Protein AF-A0A8H8JJ74-F1 (afdb_monomer)

Mean predicted aligned error: 11.08 Å

pLDDT: mean 81.89, std 16.43, range [33.03, 98.5]

Secondary structure (DSSP, 8-state):
------PPP-THHHHHHHHHHHHHHHHHHHHHHHHHHHHHHHHT-GGGS-S-HHHHHHHHHHHHHHHHHHHHHHHHHHHH-GGGHHHHHHHHHHHHHHHT-SS--HHHHHHHHHHHHHHGGGGG--GGGGT-HHHHHHHHHHHHHHHHHHHHHHHHHHHHHHS-HHHHHHTHHHHHHHHH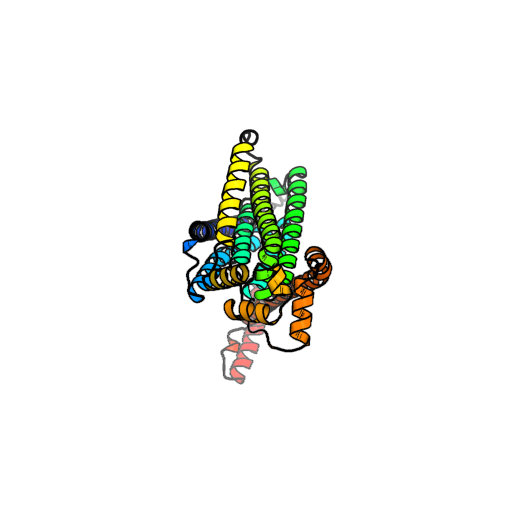HHHHHHHHHHHHHHHHHGGGSTTTTS-HHHHHHHHHHHHHHHHHHHT---HHHHHHHHHHHHTTSHHHHHT-HHHHHHHHHHHT------HHHHHHHHHHHHS-HHHHHHHHHHHHHHHHHHHHHHHHHHHHHHHHHHHHHHH--GGGG---HHHHHHHHHHHTTHHHHHHHSS--

Nearest PDB structures (foldseek):
  7sqc-assembly1_1J  TM=1.492E-01  e=1.079E+00  Chlamydomonas reinhardtii

Foldseek 3Di:
DDDDDDPDDDCPVVVVVVVVLLVVLVVLLVVLVVLLVVLLVLLLDLPQQAQDPVSVVVNLVSLLVSLVSLLVSLVSLCVVPVLSVLVSLLSVLLSVVQVPDPDHAPLLSLLSSLLSLLSSLSSLADCVCVVDPVSVVVVSVLSVVSSVLSLLSSLLVVLLVVAFPLLCLLCVVVVLVVSLVSLLVSLVSSVVSVLSSPVPDPPSPPDPPVSVVVSVVSSVSSSVNSPSDHPLSVVLVVLQVVQPHSVSCLVDVVSSCVSCVSSVNPQDPDPVSVVVNNCSNPDDPVVSSVVSSVVSVVSSVVSSVVVVVVVVVVVVVVVVVVVDPPLVVDPDPVVSVVVCVVVVVVVVVVVVVVPD

Sequence (356 aa):
MAHIGIKSKDYSSFSNGHNALRQSIESNLTATESQLRAAEATIRNPAAISKSSKVTKQVINSLLGPAKSASELLSSVAEAVPQAEPVAEVFKALLKLELDRQDNDKQIATLYHSMTSMLVVLAKLDDIFLSECELTELLDEKLDEIVKLLNEFGNFCDVYYKHRPVVRFLRISKYSELLDDFAQRFTSMKHELEVLISHRTTLAVLQTSDVVNSIASDVSELTRFMNAQTTREREAQSYIKSKGGVENILKNDKFLDEVAAKLGDNVTKSIQTSRSLQYSLHADLELQLKENQAIFVMKLQCVKDQIEESVNRSTTTILMKLDSGPHEIINDPDIKAIWKGTYGGAIGAFLILLTN

Structure (mmCIF, N/CA/C/O backbone):
data_AF-A0A8H8JJ74-F1
#
_entry.id   AF-A0A8H8JJ74-F1
#
loop_
_atom_site.group_PDB
_atom_site.id
_atom_site.type_symbol
_atom_site.label_atom_id
_atom_site.label_alt_id
_atom_site.label_comp_id
_atom_site.label_asym_id
_atom_site.label_entity_id
_atom_site.label_seq_id
_atom_site.pdbx_PDB_ins_code
_atom_site.Cartn_x
_atom_site.Cartn_y
_atom_site.Cartn_z
_atom_site.occupancy
_atom_site.B_iso_or_equiv
_atom_site.auth_seq_id
_atom_site.auth_comp_id
_atom_site.auth_asym_id
_atom_site.auth_atom_id
_atom_site.pdbx_PDB_model_num
ATOM 1 N N . MET A 1 1 ? 31.432 -14.275 -63.029 1.00 35.94 1 MET A N 1
ATOM 2 C CA . MET A 1 1 ? 31.631 -13.837 -61.632 1.00 35.94 1 MET A CA 1
ATOM 3 C C . MET A 1 1 ? 30.506 -12.878 -61.285 1.00 35.94 1 MET A C 1
ATOM 5 O O . MET A 1 1 ? 30.553 -11.731 -61.704 1.00 35.94 1 MET A O 1
ATOM 9 N N . ALA A 1 2 ? 29.449 -13.375 -60.642 1.00 33.44 2 ALA A N 1
ATOM 10 C CA . ALA A 1 2 ? 28.309 -12.567 -60.218 1.00 33.44 2 ALA A CA 1
ATOM 11 C C . ALA A 1 2 ? 28.484 -12.228 -58.732 1.00 33.44 2 ALA A C 1
ATOM 13 O O . ALA A 1 2 ? 28.510 -13.127 -57.895 1.00 33.44 2 ALA A O 1
ATOM 14 N N . HIS A 1 3 ? 28.657 -10.943 -58.422 1.00 33.16 3 HIS A N 1
ATOM 15 C CA . HIS A 1 3 ? 28.655 -10.439 -57.053 1.00 33.16 3 HIS A CA 1
ATOM 16 C C . HIS A 1 3 ? 27.212 -10.398 -56.542 1.00 33.16 3 HIS A C 1
ATOM 18 O O . HIS A 1 3 ? 26.406 -9.592 -57.001 1.00 33.16 3 HIS A O 1
ATOM 24 N N . ILE A 1 4 ? 26.892 -11.271 -55.589 1.00 34.56 4 ILE A N 1
ATOM 25 C CA . ILE A 1 4 ? 25.659 -11.198 -54.804 1.00 34.56 4 ILE A CA 1
ATOM 26 C C . ILE A 1 4 ? 25.893 -10.140 -53.722 1.00 34.56 4 ILE A C 1
ATOM 28 O O . ILE A 1 4 ? 26.596 -10.380 -52.742 1.00 34.56 4 ILE A O 1
ATOM 32 N N . GLY A 1 5 ? 25.354 -8.941 -53.940 1.00 33.03 5 GLY A N 1
ATOM 33 C CA . GLY A 1 5 ? 25.301 -7.886 -52.933 1.00 33.03 5 GLY A CA 1
ATOM 34 C C . GLY A 1 5 ? 24.251 -8.227 -51.881 1.00 33.03 5 GLY A C 1
ATOM 35 O O . GLY A 1 5 ? 23.055 -8.233 -52.168 1.00 33.03 5 GLY A O 1
ATOM 36 N N . ILE A 1 6 ? 24.698 -8.519 -50.663 1.00 35.41 6 ILE A N 1
ATOM 37 C CA . ILE A 1 6 ? 23.834 -8.658 -49.491 1.00 35.41 6 ILE A CA 1
ATOM 38 C C . ILE A 1 6 ? 23.316 -7.253 -49.152 1.00 35.41 6 ILE A C 1
ATOM 40 O O . ILE A 1 6 ? 24.083 -6.404 -48.702 1.00 35.41 6 ILE A O 1
ATOM 44 N N . LYS A 1 7 ? 22.026 -6.985 -49.399 1.00 40.34 7 LYS A N 1
ATOM 45 C CA . LYS A 1 7 ? 21.353 -5.776 -48.899 1.00 40.34 7 LYS A CA 1
ATOM 46 C C . LYS A 1 7 ? 21.410 -5.796 -47.369 1.00 40.34 7 LYS A C 1
ATOM 48 O O . LYS A 1 7 ? 20.889 -6.720 -46.746 1.00 40.34 7 LYS A O 1
ATOM 53 N N . SER A 1 8 ? 22.042 -4.786 -46.778 1.00 39.19 8 SER A N 1
ATOM 54 C CA . SER A 1 8 ? 21.997 -4.527 -45.340 1.00 39.19 8 SER A CA 1
ATOM 55 C C . SER A 1 8 ? 20.540 -4.368 -44.906 1.00 39.19 8 SER A C 1
ATOM 57 O O . SER A 1 8 ? 19.833 -3.513 -45.440 1.00 39.19 8 SER A O 1
ATOM 59 N N . LYS A 1 9 ? 20.081 -5.196 -43.962 1.00 41.31 9 LYS A N 1
ATOM 60 C CA . LYS A 1 9 ? 18.796 -4.985 -43.288 1.00 41.31 9 LYS A CA 1
ATOM 61 C C . LYS A 1 9 ? 18.819 -3.610 -42.616 1.00 41.31 9 LYS A C 1
ATOM 63 O O . LYS A 1 9 ? 19.799 -3.258 -41.968 1.00 41.31 9 LYS A O 1
ATOM 68 N N . ASP A 1 10 ? 17.753 -2.844 -42.802 1.00 40.25 10 ASP A N 1
ATOM 69 C CA . ASP A 1 10 ? 17.557 -1.528 -42.199 1.00 40.25 10 ASP A CA 1
ATOM 70 C C . ASP A 1 10 ? 17.364 -1.680 -40.677 1.00 40.25 10 ASP A C 1
ATOM 72 O O . ASP A 1 10 ? 16.271 -1.973 -40.192 1.00 40.25 10 ASP A O 1
ATOM 76 N N . TYR A 1 11 ? 18.444 -1.518 -39.909 1.00 38.41 11 TYR A N 1
ATOM 77 C CA . TYR A 1 11 ? 18.435 -1.547 -38.435 1.00 38.41 11 TYR A CA 1
ATOM 78 C C . TYR A 1 11 ? 17.834 -0.267 -37.806 1.00 38.41 11 TYR A C 1
ATOM 80 O O . TYR A 1 11 ? 17.725 -0.154 -36.586 1.00 38.41 11 TYR A O 1
ATOM 88 N N . SER A 1 12 ? 17.417 0.698 -38.630 1.00 39.88 12 SER A N 1
ATOM 89 C CA . SER A 1 12 ? 16.878 2.003 -38.225 1.00 39.88 12 SER A CA 1
ATOM 90 C C . SER A 1 12 ? 15.516 1.914 -37.518 1.00 39.88 12 SER A C 1
ATOM 92 O O . SER A 1 12 ? 15.258 2.656 -36.572 1.00 39.88 12 SER A O 1
ATOM 94 N N . SER A 1 13 ? 14.659 0.967 -37.912 1.00 39.94 13 SER A N 1
ATOM 95 C CA . SER A 1 13 ? 13.328 0.775 -37.310 1.00 39.94 13 SER A CA 1
A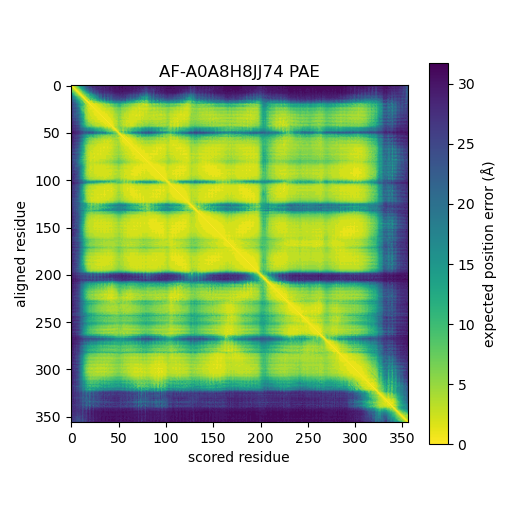TOM 96 C C . SER A 1 13 ? 13.386 0.260 -35.865 1.00 39.94 13 SER A C 1
ATOM 98 O O . SER A 1 13 ? 12.622 0.720 -35.018 1.00 39.94 13 SER A O 1
ATOM 100 N N . PHE A 1 14 ? 14.334 -0.632 -35.564 1.00 43.88 14 PHE A N 1
ATOM 101 C CA . PHE A 1 14 ? 14.511 -1.219 -34.231 1.00 43.88 14 PHE A CA 1
ATOM 102 C C . PHE A 1 14 ? 15.113 -0.209 -33.239 1.00 43.88 14 PHE A C 1
ATOM 104 O O . PHE A 1 14 ? 14.675 -0.110 -32.095 1.00 43.88 14 PHE A O 1
ATOM 111 N N . SER A 1 15 ? 16.060 0.617 -33.705 1.00 51.06 15 SER A N 1
ATOM 112 C CA . SER A 1 15 ? 16.649 1.698 -32.904 1.00 51.06 15 SER A CA 1
ATOM 113 C C . SER A 1 15 ? 15.644 2.808 -32.572 1.00 51.06 15 SER A C 1
ATOM 115 O O . SER A 1 15 ? 15.706 3.377 -31.483 1.00 51.06 15 SER A O 1
ATOM 117 N N . ASN A 1 16 ? 14.700 3.106 -33.471 1.00 56.50 16 ASN A N 1
ATOM 118 C CA . ASN A 1 16 ? 13.672 4.122 -33.231 1.00 56.50 16 ASN A CA 1
ATOM 119 C C . ASN A 1 16 ? 12.658 3.698 -32.155 1.00 56.50 16 ASN A C 1
ATOM 121 O O . ASN A 1 16 ? 12.235 4.540 -31.365 1.00 56.50 16 ASN A O 1
ATOM 125 N N . GLY A 1 17 ? 12.308 2.407 -32.085 1.00 62.06 17 GLY A N 1
ATOM 126 C CA . GLY A 1 17 ? 11.406 1.872 -31.056 1.00 62.06 17 GLY A CA 1
ATOM 127 C C . GLY A 1 17 ? 11.993 1.958 -29.644 1.00 62.06 17 GLY A C 1
ATOM 128 O O . GLY A 1 17 ? 11.336 2.458 -28.734 1.00 62.06 17 GLY A O 1
ATOM 129 N N . HIS A 1 18 ? 13.261 1.567 -29.478 1.00 65.50 18 HIS A N 1
ATOM 130 C CA . HIS A 1 18 ? 13.960 1.647 -28.187 1.00 65.50 18 HIS A CA 1
ATOM 131 C C . HIS A 1 18 ? 14.107 3.089 -27.678 1.00 65.50 18 HIS A C 1
ATOM 133 O O . HIS A 1 18 ? 13.925 3.356 -26.490 1.00 65.50 18 HIS A O 1
ATOM 139 N N . ASN A 1 19 ? 14.394 4.033 -28.579 1.00 73.69 19 ASN A N 1
ATOM 140 C CA . ASN A 1 19 ? 14.506 5.450 -28.230 1.00 73.69 19 ASN A CA 1
ATOM 141 C C . ASN A 1 19 ? 13.153 6.052 -27.815 1.00 73.69 19 ASN A C 1
ATOM 143 O O . ASN A 1 19 ? 13.098 6.819 -26.855 1.00 73.69 19 ASN A O 1
ATOM 147 N N . ALA A 1 20 ? 12.062 5.673 -28.489 1.00 81.62 20 ALA A N 1
ATOM 148 C CA . ALA A 1 20 ? 10.716 6.117 -28.131 1.00 81.62 20 ALA A CA 1
ATOM 149 C C . ALA A 1 20 ? 10.270 5.574 -26.761 1.00 81.62 20 ALA A C 1
ATOM 151 O O . ALA A 1 20 ? 9.729 6.329 -25.951 1.00 81.62 20 ALA A O 1
ATOM 152 N N . LEU A 1 21 ? 10.547 4.296 -26.472 1.00 83.12 21 LEU A N 1
ATOM 153 C CA . LEU A 1 21 ? 10.234 3.681 -25.178 1.00 83.12 21 LEU A CA 1
ATOM 154 C C . LEU A 1 21 ? 11.009 4.354 -24.036 1.00 83.12 21 LEU A C 1
ATOM 156 O O . LEU A 1 21 ? 10.411 4.742 -23.034 1.00 83.12 21 LEU A O 1
ATOM 160 N N . ARG A 1 22 ? 12.317 4.587 -24.213 1.00 81.50 22 ARG A N 1
ATOM 161 C CA . ARG A 1 22 ? 13.135 5.311 -23.225 1.00 81.50 22 ARG A CA 1
ATOM 162 C C . ARG A 1 22 ? 12.637 6.730 -22.969 1.00 81.50 22 ARG A C 1
ATOM 164 O O . ARG A 1 22 ? 12.515 7.129 -21.815 1.00 81.50 22 ARG A O 1
ATOM 171 N N . GLN A 1 23 ? 12.289 7.470 -24.022 1.00 84.94 23 GLN A N 1
ATOM 172 C CA . GLN A 1 23 ? 11.741 8.820 -23.882 1.00 84.94 23 GLN A CA 1
ATOM 173 C C . GLN A 1 23 ? 10.396 8.818 -23.132 1.00 84.94 23 GLN A C 1
ATOM 175 O O . GLN A 1 23 ? 10.135 9.704 -22.316 1.00 84.94 23 GLN A O 1
ATOM 180 N N . SER A 1 24 ? 9.554 7.808 -23.373 1.00 87.31 24 SER A N 1
ATOM 181 C CA . SER A 1 24 ? 8.296 7.621 -22.645 1.00 87.31 24 SER A CA 1
ATOM 182 C C . SER A 1 24 ? 8.538 7.348 -21.159 1.00 87.31 24 SER A C 1
ATOM 184 O O . SER A 1 24 ? 7.918 8.004 -20.318 1.00 87.31 24 SER A O 1
ATOM 186 N N . ILE A 1 25 ? 9.469 6.440 -20.831 1.00 87.44 25 ILE A N 1
ATOM 187 C CA . ILE A 1 25 ? 9.869 6.133 -19.447 1.00 87.44 25 ILE A CA 1
ATOM 188 C C . ILE A 1 25 ? 10.356 7.406 -18.749 1.00 87.44 25 ILE A C 1
ATOM 190 O O . ILE A 1 25 ? 9.869 7.723 -17.668 1.00 87.44 25 ILE A O 1
ATOM 194 N N . GLU A 1 26 ? 11.238 8.186 -19.377 1.00 86.81 26 GLU A N 1
ATOM 195 C CA . GLU A 1 26 ? 11.781 9.419 -18.793 1.00 86.81 26 GLU A CA 1
ATOM 196 C C . GLU A 1 26 ? 10.699 10.487 -18.546 1.00 86.81 26 GLU A C 1
ATOM 198 O O . GLU A 1 26 ? 10.668 11.125 -17.484 1.00 86.81 26 GLU A O 1
ATOM 203 N N . SER A 1 27 ? 9.754 10.657 -19.481 1.00 88.56 27 SER A N 1
ATOM 204 C CA . SER A 1 27 ? 8.651 11.608 -19.287 1.00 88.56 27 SER A CA 1
ATOM 205 C C . SER A 1 27 ? 7.703 11.170 -18.163 1.00 88.56 27 SER A C 1
ATOM 207 O O . SER A 1 27 ? 7.317 11.990 -17.323 1.00 88.56 27 SER A O 1
ATOM 209 N N . ASN A 1 28 ? 7.385 9.870 -18.096 1.00 89.00 28 ASN A N 1
ATOM 210 C CA . ASN A 1 28 ? 6.496 9.301 -17.084 1.00 89.00 28 ASN A CA 1
ATOM 211 C C . ASN A 1 28 ? 7.164 9.318 -15.704 1.00 89.00 28 ASN A C 1
ATOM 213 O O . ASN A 1 28 ? 6.506 9.603 -14.700 1.00 89.00 28 ASN A O 1
ATOM 217 N N . LEU A 1 29 ? 8.479 9.091 -15.654 1.00 90.81 29 LEU A N 1
ATOM 218 C CA . LEU A 1 29 ? 9.303 9.212 -14.458 1.00 90.81 29 LEU A CA 1
ATOM 219 C C . LEU A 1 29 ? 9.253 10.640 -13.912 1.00 90.81 29 LEU A C 1
ATOM 221 O O . LEU A 1 29 ? 8.884 10.841 -12.757 1.00 90.81 29 LEU A O 1
ATOM 225 N N . THR A 1 30 ? 9.524 11.639 -14.754 1.00 88.75 30 THR A N 1
ATOM 226 C CA . THR A 1 30 ? 9.504 13.055 -14.352 1.00 88.75 30 THR A CA 1
ATOM 227 C C . THR A 1 30 ? 8.133 13.476 -13.814 1.00 88.75 30 THR A C 1
ATOM 229 O O . THR A 1 30 ? 8.033 14.156 -12.786 1.00 88.75 30 THR A O 1
ATOM 232 N N . ALA A 1 31 ? 7.055 13.050 -14.480 1.00 90.56 31 ALA A N 1
ATOM 233 C CA . ALA A 1 31 ? 5.692 13.321 -14.036 1.00 90.56 31 ALA A CA 1
ATOM 234 C C . ALA A 1 31 ? 5.392 12.665 -12.676 1.00 90.56 31 ALA A C 1
ATOM 236 O O . ALA A 1 31 ? 4.854 13.319 -11.777 1.00 90.56 31 ALA A O 1
ATOM 237 N N . THR A 1 32 ? 5.785 11.402 -12.501 1.00 91.69 32 THR A N 1
ATOM 238 C CA . THR A 1 32 ? 5.565 10.641 -11.264 1.00 91.69 32 THR A CA 1
ATOM 239 C C . THR A 1 32 ? 6.372 11.218 -10.096 1.00 91.69 32 THR A C 1
ATOM 241 O O . THR A 1 32 ? 5.818 11.421 -9.016 1.00 91.69 32 THR A O 1
ATOM 244 N N . GLU A 1 33 ? 7.643 11.578 -10.303 1.00 89.62 33 GLU A N 1
ATOM 245 C CA . GLU A 1 33 ? 8.485 12.225 -9.285 1.00 89.62 33 GLU A CA 1
ATOM 246 C C . GLU A 1 33 ? 7.919 13.586 -8.845 1.00 89.62 33 GLU A C 1
ATOM 248 O O . GLU A 1 33 ? 7.953 13.929 -7.662 1.00 89.62 33 GLU A O 1
ATOM 253 N N . SER A 1 34 ? 7.351 14.362 -9.774 1.00 90.88 34 SER A N 1
ATOM 254 C CA . SER A 1 34 ? 6.679 15.626 -9.450 1.00 90.88 34 SER A CA 1
ATOM 255 C C . SER A 1 34 ? 5.469 15.410 -8.530 1.00 90.88 34 SER A C 1
ATOM 257 O O . SER A 1 34 ? 5.316 16.101 -7.518 1.00 90.88 34 SER A O 1
ATOM 259 N N . GLN A 1 35 ? 4.640 14.401 -8.823 1.00 91.88 35 GLN A N 1
ATOM 260 C CA . GLN A 1 35 ? 3.510 14.039 -7.964 1.00 91.88 35 GLN A CA 1
ATOM 261 C C . GLN A 1 35 ? 3.970 13.510 -6.599 1.00 91.88 35 GLN A C 1
ATOM 263 O O . GLN A 1 35 ? 3.370 13.866 -5.582 1.00 91.88 35 GLN A O 1
ATOM 268 N N . LEU A 1 36 ? 5.038 12.702 -6.556 1.00 91.62 36 LEU A N 1
ATOM 269 C CA . LEU A 1 36 ? 5.636 12.226 -5.306 1.00 91.62 36 LEU A CA 1
ATOM 270 C C . LEU A 1 36 ? 6.046 13.403 -4.419 1.00 91.62 36 LEU A C 1
ATOM 272 O O . LEU A 1 36 ? 5.614 13.457 -3.272 1.00 91.62 36 LEU A O 1
ATOM 276 N N . ARG A 1 37 ? 6.773 14.394 -4.952 1.00 90.81 37 ARG A N 1
ATOM 277 C CA . ARG A 1 37 ? 7.178 15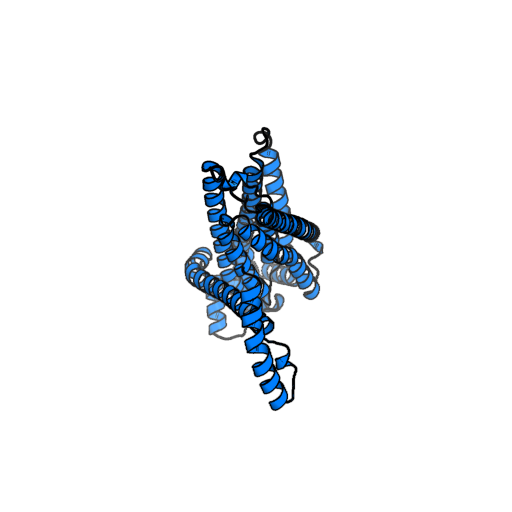.596 -4.193 1.00 90.81 37 ARG A CA 1
ATOM 278 C C . ARG A 1 37 ? 5.980 16.376 -3.641 1.00 90.81 37 ARG A C 1
ATOM 280 O O . ARG A 1 37 ? 6.025 16.872 -2.514 1.00 90.81 37 ARG A O 1
ATOM 287 N N . ALA A 1 38 ? 4.892 16.475 -4.407 1.00 89.75 38 ALA A N 1
ATOM 288 C CA . ALA A 1 38 ? 3.662 17.123 -3.951 1.00 89.75 38 ALA A CA 1
ATOM 289 C C . ALA A 1 38 ? 2.971 16.342 -2.812 1.00 89.75 38 ALA A C 1
ATOM 291 O O . ALA A 1 38 ? 2.522 16.937 -1.827 1.00 89.75 38 ALA A O 1
ATOM 292 N N . ALA A 1 39 ? 2.919 15.011 -2.911 1.00 90.31 39 ALA A N 1
ATOM 293 C CA . ALA A 1 39 ? 2.413 14.141 -1.850 1.00 90.31 39 ALA A CA 1
ATOM 294 C C . ALA A 1 39 ? 3.286 14.227 -0.583 1.00 90.31 39 ALA A C 1
ATOM 296 O O . ALA A 1 39 ? 2.770 14.350 0.526 1.00 90.31 39 ALA A O 1
ATOM 297 N N . GLU A 1 40 ? 4.604 14.280 -0.745 1.00 89.06 40 GLU A N 1
ATOM 298 C CA . GLU A 1 40 ? 5.585 14.403 0.336 1.00 89.06 40 GLU A CA 1
ATOM 299 C C . GLU A 1 40 ? 5.435 15.731 1.104 1.00 89.06 40 GLU A C 1
ATOM 301 O O . GLU A 1 40 ? 5.476 15.774 2.334 1.00 89.06 40 GLU A O 1
ATOM 306 N N . ALA A 1 41 ? 5.152 16.836 0.401 1.00 87.75 41 ALA A N 1
ATOM 307 C CA . ALA A 1 41 ? 4.798 18.108 1.037 1.00 87.75 41 ALA A CA 1
ATOM 308 C C . ALA A 1 41 ? 3.528 18.005 1.906 1.00 87.75 41 ALA A C 1
ATOM 310 O O . ALA A 1 41 ? 3.424 18.676 2.936 1.00 87.75 41 ALA A O 1
ATOM 311 N N . THR A 1 42 ? 2.583 17.141 1.527 1.00 87.88 42 THR A N 1
ATOM 312 C CA . THR A 1 42 ? 1.376 16.864 2.319 1.00 87.88 42 THR A CA 1
ATOM 313 C C . THR A 1 42 ? 1.710 16.048 3.570 1.00 87.88 42 THR A C 1
ATOM 315 O O . THR A 1 42 ? 1.244 16.390 4.657 1.00 87.88 42 THR A O 1
ATOM 318 N N . ILE A 1 43 ? 2.572 15.033 3.449 1.00 87.19 43 ILE A N 1
ATOM 319 C CA . ILE A 1 43 ? 3.054 14.202 4.570 1.00 87.19 43 ILE A CA 1
ATOM 320 C C . ILE A 1 43 ? 3.802 15.056 5.604 1.00 87.19 43 ILE A C 1
ATOM 322 O O . ILE A 1 43 ? 3.563 14.954 6.812 1.00 87.19 43 ILE A O 1
ATOM 326 N N . ARG A 1 44 ? 4.635 15.995 5.142 1.00 87.12 44 ARG A N 1
ATOM 327 C CA . ARG A 1 44 ? 5.352 16.942 6.010 1.00 87.12 44 ARG A CA 1
ATOM 328 C C . ARG A 1 44 ? 4.445 17.901 6.781 1.00 87.12 44 ARG A C 1
ATOM 330 O O . ARG A 1 44 ? 4.912 18.526 7.737 1.00 87.12 44 ARG A O 1
ATOM 337 N N . ASN A 1 45 ? 3.159 17.981 6.442 1.00 85.31 45 ASN A N 1
ATOM 338 C CA . ASN A 1 45 ? 2.173 18.793 7.142 1.00 85.31 45 ASN A CA 1
ATOM 339 C C . ASN A 1 45 ? 1.068 17.936 7.802 1.00 85.31 45 ASN A C 1
ATOM 341 O O . ASN A 1 45 ? -0.050 17.866 7.287 1.00 85.31 45 ASN A O 1
ATOM 345 N N . PRO A 1 46 ? 1.303 17.357 8.999 1.00 75.69 46 PRO A N 1
ATOM 346 C CA . PRO A 1 46 ? 0.286 16.599 9.737 1.00 75.69 46 PRO A CA 1
ATOM 347 C C . PRO A 1 46 ? -1.004 17.381 10.034 1.00 75.69 46 PRO A C 1
ATOM 349 O O . PRO A 1 46 ? -2.059 16.781 10.243 1.00 75.69 46 PRO A O 1
ATOM 352 N N . ALA A 1 47 ? -0.955 18.721 10.033 1.00 76.44 47 ALA A N 1
ATOM 353 C CA . ALA A 1 47 ? -2.137 19.564 10.214 1.00 76.44 47 ALA A CA 1
ATOM 354 C C . ALA A 1 47 ? -3.088 19.546 9.000 1.00 76.44 47 ALA A C 1
ATOM 356 O O . ALA A 1 47 ? -4.235 19.980 9.123 1.00 76.44 47 ALA A O 1
ATOM 357 N N . ALA A 1 48 ? -2.658 19.001 7.855 1.00 73.50 48 ALA A N 1
ATOM 358 C CA . ALA A 1 48 ? -3.518 18.744 6.700 1.00 73.50 48 ALA A CA 1
ATOM 359 C C . ALA A 1 48 ? -4.659 17.759 7.027 1.00 73.50 48 ALA A C 1
ATOM 361 O O . ALA A 1 48 ? -5.732 17.819 6.418 1.00 73.50 48 ALA A O 1
ATOM 362 N N . ILE A 1 49 ? -4.478 16.893 8.034 1.00 72.44 49 ILE A N 1
ATOM 363 C CA . ILE A 1 49 ? -5.537 16.028 8.561 1.00 72.44 49 ILE A CA 1
ATOM 364 C C . ILE A 1 49 ? -6.502 16.875 9.407 1.00 72.44 49 ILE A C 1
ATOM 366 O O . ILE A 1 49 ? -6.347 17.061 10.616 1.00 72.44 49 ILE A O 1
ATOM 370 N N . SER A 1 50 ? -7.509 17.435 8.732 1.00 67.38 50 SER A N 1
ATOM 371 C CA . SER A 1 50 ? -8.513 18.318 9.337 1.00 67.38 50 SER A CA 1
ATOM 372 C C . SER A 1 50 ? -9.704 17.564 9.954 1.00 67.38 50 SER A C 1
ATOM 374 O O . SER A 1 50 ? -9.837 16.346 9.848 1.00 67.38 50 SER A O 1
ATOM 376 N N . LYS A 1 51 ? -10.632 18.317 10.566 1.00 59.50 51 LYS A N 1
ATOM 377 C CA . LYS A 1 51 ? -11.895 17.793 11.120 1.00 59.50 51 LYS A CA 1
ATOM 378 C C . LYS A 1 51 ? -12.850 17.227 10.052 1.00 59.50 51 LYS A C 1
ATOM 380 O O . LYS A 1 51 ? -13.796 16.523 10.392 1.00 59.50 51 LYS A O 1
ATOM 385 N N . SER A 1 52 ? -12.656 17.571 8.775 1.00 68.81 52 SER A N 1
ATOM 386 C CA . SER A 1 52 ? -13.576 17.222 7.688 1.00 68.81 52 SER A CA 1
ATOM 387 C C . SER A 1 52 ? -13.181 15.915 7.004 1.00 68.81 52 SER A C 1
ATOM 389 O O . SER A 1 52 ? -12.131 15.834 6.371 1.00 68.81 52 SER A O 1
ATOM 391 N N . SER A 1 53 ? -14.084 14.930 7.025 1.00 71.69 53 SER A N 1
ATOM 392 C CA . SER A 1 53 ? -13.916 13.660 6.299 1.00 71.69 53 SER A CA 1
ATOM 393 C C . SER A 1 53 ? -13.667 13.862 4.796 1.00 71.69 53 SER A C 1
ATOM 395 O O . SER A 1 53 ? -12.897 13.115 4.199 1.00 71.69 53 SER A O 1
ATOM 397 N N . LYS A 1 54 ? -14.244 14.908 4.181 1.00 78.81 54 LYS A N 1
ATOM 398 C CA . LYS A 1 54 ? -13.994 15.231 2.764 1.00 78.81 54 LYS A CA 1
ATOM 399 C C . LYS A 1 54 ? -12.537 15.627 2.515 1.00 78.81 54 LYS A C 1
ATOM 401 O O . LYS A 1 54 ? -11.955 15.197 1.527 1.00 78.81 54 LYS A O 1
ATOM 406 N N . VAL A 1 55 ? -11.953 16.408 3.425 1.00 78.31 55 VAL A N 1
ATOM 407 C CA . VAL A 1 55 ? -10.549 16.836 3.335 1.00 78.31 55 VAL A CA 1
ATOM 408 C C . VAL A 1 55 ? -9.623 15.637 3.526 1.00 78.31 55 VAL A C 1
ATOM 410 O O . VAL A 1 55 ? -8.696 15.466 2.746 1.00 78.31 55 VAL A O 1
ATOM 413 N N . THR A 1 56 ? -9.913 14.750 4.484 1.00 79.44 56 THR A N 1
ATOM 414 C CA . THR A 1 56 ? -9.147 13.505 4.662 1.00 79.44 56 THR A CA 1
ATOM 415 C C . THR A 1 56 ? -9.178 12.633 3.405 1.00 79.44 56 THR A C 1
ATOM 417 O O . THR A 1 56 ? -8.133 12.151 2.980 1.00 79.44 56 THR A O 1
ATOM 420 N N . LYS A 1 57 ? -10.341 12.487 2.752 1.00 84.38 57 LYS A N 1
ATOM 421 C CA . LYS A 1 57 ? -10.448 11.763 1.473 1.00 84.38 57 LYS A CA 1
ATOM 422 C C . LYS A 1 57 ? -9.640 12.422 0.353 1.00 84.38 57 LYS A C 1
ATOM 424 O O . LYS A 1 57 ? -9.007 11.722 -0.429 1.00 84.38 57 LYS A O 1
ATOM 429 N N . GLN A 1 58 ? -9.633 13.752 0.278 1.00 85.56 58 GLN A N 1
ATOM 430 C CA . GLN A 1 58 ? -8.823 14.479 -0.701 1.00 85.56 58 GLN A CA 1
ATOM 431 C C . GLN A 1 58 ? -7.323 14.254 -0.472 1.00 85.56 58 GLN A C 1
ATOM 433 O O . GLN A 1 58 ? -6.597 14.004 -1.430 1.00 85.56 58 GLN A O 1
ATOM 438 N N . VAL A 1 59 ? -6.877 14.283 0.788 1.00 86.25 59 VAL A N 1
ATOM 439 C CA . VAL A 1 59 ? -5.493 13.971 1.165 1.00 86.25 59 VAL A CA 1
ATOM 440 C C . VAL A 1 59 ? -5.136 12.542 0.754 1.00 86.25 59 VAL A C 1
ATOM 442 O O . VAL A 1 59 ? -4.158 12.348 0.043 1.00 86.25 59 VAL A O 1
ATOM 445 N N . ILE A 1 60 ? -5.962 11.550 1.090 1.00 88.06 60 ILE A N 1
ATOM 446 C CA . ILE A 1 60 ? -5.742 10.153 0.681 1.00 88.06 60 ILE A CA 1
ATOM 447 C C . ILE A 1 60 ? -5.630 10.022 -0.843 1.00 88.06 60 ILE A C 1
ATOM 449 O O . ILE A 1 60 ? -4.691 9.412 -1.345 1.00 88.06 60 ILE A O 1
ATOM 453 N N . ASN A 1 61 ? -6.536 10.648 -1.594 1.00 88.25 61 ASN A N 1
ATOM 454 C CA . ASN A 1 61 ? -6.487 10.615 -3.055 1.00 88.25 61 ASN A CA 1
ATOM 455 C C . ASN A 1 61 ? -5.215 11.266 -3.615 1.00 88.25 61 ASN A C 1
ATOM 457 O O . ASN A 1 61 ? -4.702 10.802 -4.629 1.00 88.25 61 ASN A O 1
ATOM 461 N N . SER A 1 62 ? -4.701 12.315 -2.966 1.00 88.75 62 SER A N 1
ATOM 462 C CA . SER A 1 62 ? -3.427 12.933 -3.350 1.00 88.75 62 SER A CA 1
ATOM 463 C C . SER A 1 62 ? -2.223 12.029 -3.069 1.00 88.75 62 SER A C 1
ATOM 465 O O . SER A 1 62 ? -1.297 12.005 -3.872 1.00 88.75 62 SER A O 1
ATOM 467 N N . LEU A 1 63 ? -2.266 11.228 -1.997 1.00 90.75 63 LEU A N 1
ATOM 468 C CA . LEU A 1 63 ? -1.220 10.254 -1.658 1.00 90.75 63 LEU A CA 1
ATOM 469 C C . LEU A 1 63 ? -1.213 9.050 -2.611 1.00 90.75 63 LEU A C 1
ATOM 471 O O . LEU A 1 63 ? -0.151 8.530 -2.933 1.00 90.75 63 LEU A O 1
ATOM 475 N N . LEU A 1 64 ? -2.388 8.638 -3.100 1.00 93.19 64 LEU A N 1
ATOM 476 C CA . LEU A 1 64 ? -2.533 7.556 -4.082 1.00 93.19 64 LEU A CA 1
ATOM 477 C C . LEU A 1 64 ? -2.335 8.015 -5.536 1.00 93.19 64 LEU A C 1
ATOM 479 O O . LEU A 1 64 ? -2.219 7.177 -6.427 1.00 93.19 64 LEU A O 1
ATOM 483 N N . GLY A 1 65 ? -2.312 9.326 -5.797 1.00 92.50 65 GLY A N 1
ATOM 484 C CA . GLY A 1 65 ? -2.068 9.897 -7.126 1.00 92.50 65 GLY A CA 1
ATOM 485 C C . GLY A 1 65 ? -0.773 9.383 -7.767 1.00 92.50 65 GLY A C 1
ATOM 486 O O . GLY A 1 65 ? -0.860 8.761 -8.827 1.00 92.50 65 GLY A O 1
ATOM 487 N N . PRO A 1 66 ? 0.388 9.530 -7.096 1.00 94.50 66 PRO A N 1
ATOM 488 C CA . PRO A 1 66 ? 1.664 9.022 -7.589 1.00 94.50 66 PRO A CA 1
ATOM 489 C C . PRO A 1 66 ? 1.646 7.530 -7.915 1.00 94.50 66 PRO A C 1
ATOM 491 O O . PRO A 1 66 ? 2.211 7.122 -8.923 1.00 94.50 66 PRO A O 1
ATOM 494 N N . ALA A 1 67 ? 0.968 6.715 -7.101 1.00 95.69 67 ALA A N 1
ATOM 495 C CA . ALA A 1 67 ? 0.898 5.271 -7.310 1.00 95.69 67 ALA A CA 1
ATOM 496 C C . ALA A 1 67 ? 0.217 4.913 -8.644 1.00 95.69 67 ALA A C 1
ATOM 498 O O . ALA A 1 67 ? 0.631 3.973 -9.319 1.00 95.69 67 ALA A O 1
ATOM 499 N N . LYS A 1 68 ? -0.790 5.694 -9.067 1.00 94.69 68 LYS A N 1
ATOM 500 C CA . LYS A 1 68 ? -1.450 5.518 -10.372 1.00 94.69 68 LYS A CA 1
ATOM 501 C C . LYS A 1 68 ? -0.490 5.772 -11.525 1.00 94.69 68 LYS A C 1
ATOM 503 O O . LYS A 1 68 ? -0.367 4.917 -12.394 1.00 94.69 68 LYS A O 1
ATOM 508 N N . SER A 1 69 ? 0.215 6.901 -11.501 1.00 94.00 69 SER A N 1
ATOM 509 C CA . SER A 1 69 ? 1.209 7.224 -12.530 1.00 94.00 69 SER A CA 1
ATOM 510 C C . SER A 1 69 ? 2.377 6.233 -12.527 1.00 94.00 69 SER A C 1
ATOM 512 O O . SER A 1 69 ? 2.818 5.797 -13.588 1.00 94.00 69 SER A O 1
ATOM 514 N N . ALA A 1 70 ? 2.810 5.778 -11.349 1.00 95.50 70 ALA A N 1
ATOM 515 C CA . ALA A 1 70 ? 3.837 4.751 -11.230 1.00 95.50 70 ALA A CA 1
ATOM 516 C C . ALA A 1 70 ? 3.406 3.403 -11.823 1.00 95.50 70 ALA A C 1
ATOM 518 O O . ALA A 1 70 ? 4.238 2.699 -12.379 1.00 95.50 70 ALA A O 1
ATOM 519 N N . SER A 1 71 ? 2.121 3.038 -11.762 1.00 94.56 71 SER A N 1
ATOM 520 C CA . SER A 1 71 ? 1.643 1.793 -12.377 1.00 94.56 71 SER A CA 1
ATOM 521 C C . SER A 1 71 ? 1.804 1.796 -13.900 1.00 94.56 71 SER A C 1
ATOM 523 O O . SER A 1 71 ? 2.074 0.745 -14.483 1.00 94.56 71 SER A O 1
ATOM 525 N N . GLU A 1 72 ? 1.623 2.950 -14.544 1.00 92.25 72 GLU A N 1
ATOM 526 C CA . GLU A 1 72 ? 1.843 3.117 -15.984 1.00 92.25 72 GLU A CA 1
ATOM 527 C C . GLU A 1 72 ? 3.341 3.108 -16.299 1.00 92.25 72 GLU A C 1
ATOM 529 O O . GLU A 1 72 ? 3.781 2.357 -17.167 1.00 92.25 72 GLU A O 1
ATOM 534 N N . LEU A 1 73 ? 4.135 3.858 -15.526 1.00 93.94 73 LEU A N 1
ATOM 535 C CA . LEU A 1 73 ? 5.595 3.877 -15.634 1.00 93.94 73 LEU A CA 1
ATOM 536 C C . LEU A 1 73 ? 6.195 2.470 -15.533 1.00 93.94 73 LEU A C 1
ATOM 538 O O . LEU A 1 73 ? 6.974 2.079 -16.394 1.00 93.94 73 LEU A O 1
ATOM 542 N N . LEU A 1 74 ? 5.814 1.698 -14.514 1.00 94.62 74 LEU A N 1
ATOM 543 C CA . LEU A 1 74 ? 6.333 0.348 -14.291 1.00 94.62 74 LEU A CA 1
ATOM 544 C C . LEU A 1 74 ? 5.938 -0.626 -15.402 1.00 94.62 74 LEU A C 1
ATOM 546 O O . LEU A 1 74 ? 6.688 -1.556 -15.666 1.00 94.62 74 LEU A O 1
ATOM 550 N N . SER A 1 75 ? 4.807 -0.401 -16.080 1.00 92.56 75 SER A N 1
ATOM 551 C CA . SER A 1 75 ? 4.446 -1.197 -17.261 1.00 92.56 75 SER A CA 1
ATOM 552 C C . SER A 1 75 ? 5.445 -0.943 -18.399 1.00 92.56 75 SER A C 1
ATOM 554 O O . SER A 1 75 ? 5.957 -1.889 -18.982 1.00 92.56 75 SER A O 1
ATOM 556 N N . SER A 1 76 ? 5.814 0.321 -18.647 1.00 91.38 76 SER A N 1
ATOM 557 C CA . SER A 1 76 ? 6.865 0.657 -19.622 1.00 91.38 76 SER A CA 1
ATOM 558 C C . SER A 1 76 ? 8.250 0.158 -19.199 1.00 91.38 76 SER A C 1
ATOM 560 O O . SER A 1 76 ? 9.041 -0.244 -20.047 1.00 91.38 76 SER A O 1
ATOM 562 N N . VAL A 1 77 ? 8.557 0.170 -17.897 1.00 91.25 77 VAL A N 1
ATOM 563 C CA . VAL A 1 77 ? 9.809 -0.403 -17.379 1.00 91.25 77 VAL A CA 1
ATOM 564 C C . VAL A 1 77 ? 9.845 -1.909 -17.607 1.00 91.25 77 VAL A C 1
ATOM 566 O O . VAL A 1 77 ? 10.864 -2.395 -18.070 1.00 91.25 77 VAL A O 1
ATOM 569 N N . ALA A 1 78 ? 8.751 -2.633 -17.360 1.00 92.31 78 ALA A N 1
ATOM 570 C CA . ALA A 1 78 ? 8.668 -4.072 -17.610 1.00 92.31 78 ALA A CA 1
ATOM 571 C C . ALA A 1 78 ? 8.848 -4.430 -19.098 1.00 92.31 78 ALA A C 1
ATOM 573 O O . ALA A 1 78 ? 9.468 -5.438 -19.415 1.00 92.31 78 ALA A O 1
ATOM 574 N N . GLU A 1 79 ? 8.379 -3.581 -20.021 1.00 89.94 79 GLU A N 1
ATOM 575 C CA . GLU A 1 79 ? 8.633 -3.759 -21.461 1.00 89.94 79 GLU A CA 1
ATOM 576 C C . GLU A 1 79 ? 10.122 -3.620 -21.821 1.00 89.94 79 GLU A C 1
ATOM 578 O O . GLU A 1 79 ? 10.613 -4.318 -22.708 1.00 89.94 79 GLU A O 1
ATOM 583 N N . ALA A 1 80 ? 10.845 -2.719 -21.149 1.00 86.56 80 ALA A N 1
ATOM 584 C CA . ALA A 1 80 ? 12.277 -2.510 -21.368 1.00 86.56 80 ALA A CA 1
ATOM 585 C C . ALA A 1 80 ? 13.156 -3.511 -20.594 1.00 86.56 80 ALA A C 1
ATOM 587 O O . ALA A 1 80 ? 14.228 -3.888 -21.064 1.00 86.56 80 ALA A O 1
ATOM 588 N N . VAL A 1 81 ? 12.701 -3.920 -19.410 1.00 86.69 81 VAL A N 1
ATOM 589 C CA . VAL A 1 81 ? 13.388 -4.776 -18.440 1.00 86.69 81 VAL A CA 1
ATOM 590 C C . VAL A 1 81 ? 12.404 -5.862 -17.987 1.00 86.69 81 VAL A C 1
ATOM 592 O O . VAL A 1 81 ? 11.722 -5.686 -16.972 1.00 86.69 81 VAL A O 1
ATOM 595 N N . PRO A 1 82 ? 12.307 -6.989 -18.720 1.00 88.75 82 PRO A N 1
ATOM 596 C CA . PRO A 1 82 ? 11.336 -8.049 -18.433 1.00 88.75 82 PRO A CA 1
ATOM 597 C C . PRO A 1 82 ? 11.416 -8.612 -17.010 1.00 88.75 82 PRO A C 1
ATOM 599 O O . PRO A 1 82 ? 10.402 -9.003 -16.443 1.00 88.75 82 PRO A O 1
ATOM 602 N N . GLN A 1 83 ? 12.593 -8.586 -16.379 1.00 88.88 83 GLN A N 1
ATOM 603 C CA . GLN A 1 83 ? 12.775 -8.999 -14.984 1.00 88.88 83 GLN A CA 1
ATOM 604 C C . GLN A 1 83 ? 11.874 -8.216 -14.012 1.00 88.88 83 GLN A C 1
ATOM 606 O O . GLN A 1 83 ? 11.460 -8.747 -12.986 1.00 88.88 83 GLN A O 1
ATOM 611 N N . ALA A 1 84 ? 11.529 -6.961 -14.327 1.00 92.31 84 ALA A N 1
ATOM 612 C CA . ALA A 1 84 ? 10.677 -6.119 -13.488 1.00 92.31 84 ALA A CA 1
ATOM 613 C C . ALA A 1 84 ? 9.169 -6.409 -13.645 1.00 92.31 84 ALA A C 1
ATOM 615 O O . ALA A 1 84 ? 8.359 -5.866 -12.885 1.00 92.31 84 ALA A O 1
ATOM 616 N N . GLU A 1 85 ? 8.769 -7.256 -14.599 1.00 94.38 85 GLU A N 1
ATOM 617 C CA . GLU A 1 85 ? 7.367 -7.589 -14.876 1.00 94.38 85 GLU A CA 1
ATOM 618 C C . GLU A 1 85 ? 6.610 -8.119 -13.641 1.00 94.38 85 GLU A C 1
ATOM 620 O O . GLU A 1 85 ? 5.552 -7.560 -13.323 1.00 94.38 85 GLU A O 1
ATOM 625 N N . PRO A 1 86 ? 7.136 -9.079 -12.849 1.00 96.62 86 PRO A N 1
ATOM 626 C CA . PRO A 1 86 ? 6.436 -9.576 -11.663 1.00 96.62 86 PRO A CA 1
ATOM 627 C C . PRO A 1 86 ? 6.138 -8.476 -10.635 1.00 96.62 86 PRO A C 1
ATOM 629 O O . PRO A 1 86 ? 5.061 -8.457 -10.027 1.00 96.62 86 PRO A O 1
ATOM 632 N N . VAL A 1 87 ? 7.064 -7.525 -10.463 1.00 97.75 87 VAL A N 1
ATOM 633 C CA . VAL A 1 87 ? 6.886 -6.364 -9.581 1.00 97.75 87 VAL A CA 1
ATOM 634 C C . VAL A 1 87 ? 5.771 -5.462 -10.109 1.00 97.75 87 VAL A C 1
ATOM 636 O O . VAL A 1 87 ? 4.874 -5.086 -9.346 1.00 97.75 87 VAL A O 1
ATOM 639 N N . ALA A 1 88 ? 5.794 -5.144 -11.407 1.00 96.94 88 ALA A N 1
ATOM 640 C CA . ALA A 1 88 ? 4.793 -4.297 -12.048 1.00 96.94 88 ALA A CA 1
ATOM 641 C C . ALA A 1 88 ? 3.381 -4.895 -11.930 1.00 96.94 88 ALA A C 1
ATOM 643 O O . ALA A 1 88 ? 2.436 -4.191 -11.560 1.00 96.94 88 ALA A O 1
ATOM 644 N N . GLU A 1 89 ? 3.231 -6.200 -12.164 1.00 96.94 89 GLU A N 1
ATOM 645 C CA . GLU A 1 89 ? 1.949 -6.891 -12.043 1.00 96.94 89 GLU A CA 1
ATOM 646 C C . GLU A 1 89 ? 1.397 -6.891 -10.616 1.00 96.94 89 GLU A C 1
ATOM 648 O O . GLU A 1 89 ? 0.218 -6.594 -10.397 1.00 96.94 89 GLU A O 1
ATOM 653 N N . VAL A 1 90 ? 2.230 -7.258 -9.634 1.00 98.12 90 VAL A N 1
ATOM 654 C CA . VAL A 1 90 ? 1.811 -7.316 -8.228 1.00 98.12 90 VAL A CA 1
ATOM 655 C C . VAL A 1 90 ? 1.417 -5.923 -7.758 1.00 98.12 90 VAL A C 1
ATOM 657 O O . VAL A 1 90 ? 0.337 -5.759 -7.190 1.00 98.12 90 VAL A O 1
ATOM 660 N N . PHE A 1 91 ? 2.229 -4.906 -8.051 1.00 98.25 91 PHE A N 1
ATOM 661 C CA . PHE A 1 91 ? 1.916 -3.527 -7.694 1.00 98.25 91 PHE A CA 1
ATOM 662 C C . PHE A 1 91 ? 0.602 -3.049 -8.323 1.00 98.25 91 PHE A C 1
ATOM 664 O O . PHE A 1 91 ? -0.246 -2.489 -7.625 1.00 98.25 91 PHE A O 1
ATOM 671 N N . LYS A 1 92 ? 0.382 -3.317 -9.615 1.00 97.19 92 LYS A N 1
ATOM 672 C CA . LYS A 1 92 ? -0.851 -2.941 -10.321 1.00 97.19 92 LYS A CA 1
ATOM 673 C C . LYS A 1 92 ? -2.087 -3.613 -9.717 1.00 97.19 92 LYS A C 1
ATOM 675 O O . LYS A 1 92 ? -3.114 -2.957 -9.528 1.00 97.19 92 LYS A O 1
ATOM 680 N N . ALA A 1 93 ? -1.990 -4.895 -9.366 1.00 97.50 93 ALA A N 1
ATOM 681 C CA . ALA A 1 93 ? -3.076 -5.632 -8.723 1.00 97.50 93 ALA A CA 1
ATOM 682 C C . ALA A 1 93 ? -3.370 -5.120 -7.300 1.00 97.50 93 ALA A C 1
ATOM 684 O O . ALA A 1 93 ? -4.535 -4.929 -6.941 1.00 97.50 93 ALA A O 1
ATOM 685 N N . LEU A 1 94 ? -2.334 -4.824 -6.506 1.00 97.62 94 LEU A N 1
ATOM 686 C CA . LEU A 1 94 ? -2.474 -4.204 -5.184 1.00 97.62 94 LEU A CA 1
ATOM 687 C C . LEU A 1 94 ? -3.125 -2.825 -5.267 1.00 97.62 94 LEU A C 1
ATOM 689 O O . LEU A 1 94 ? -4.095 -2.552 -4.559 1.00 97.62 94 LEU A O 1
ATOM 693 N N . LEU A 1 95 ? -2.642 -1.977 -6.176 1.00 96.69 95 LEU A N 1
ATOM 694 C CA . LEU A 1 95 ? -3.201 -0.653 -6.392 1.00 96.69 95 LEU A CA 1
ATOM 695 C C . LEU A 1 95 ? -4.674 -0.741 -6.786 1.00 96.69 95 LEU A C 1
ATOM 697 O O . LEU A 1 95 ? -5.488 0.002 -6.246 1.00 96.69 95 LEU A O 1
ATOM 701 N N . LYS A 1 96 ? -5.046 -1.668 -7.675 1.00 95.31 96 LYS A N 1
ATOM 702 C CA . LYS A 1 96 ? -6.452 -1.899 -8.020 1.00 95.31 96 LYS A CA 1
ATOM 703 C C . LYS A 1 96 ? -7.284 -2.255 -6.785 1.00 95.31 96 LYS A C 1
ATOM 705 O O . LYS A 1 96 ? -8.337 -1.656 -6.579 1.00 95.31 96 LYS A O 1
ATOM 710 N N . LEU A 1 97 ? -6.795 -3.160 -5.935 1.00 94.88 97 LEU A N 1
ATOM 711 C CA . LEU A 1 97 ? -7.462 -3.507 -4.678 1.00 94.88 97 LEU A CA 1
ATOM 712 C C . LEU A 1 97 ? -7.638 -2.302 -3.742 1.00 94.88 97 LEU A C 1
ATOM 714 O O . LEU A 1 97 ? -8.673 -2.208 -3.085 1.00 94.88 97 LEU A O 1
ATOM 718 N N . GLU A 1 98 ? -6.665 -1.391 -3.671 1.00 94.69 98 GLU A N 1
ATOM 719 C CA . GLU A 1 98 ? -6.773 -0.169 -2.859 1.00 94.69 98 GLU A CA 1
ATOM 720 C C . GLU A 1 98 ? -7.706 0.874 -3.485 1.00 94.69 98 GLU A C 1
ATOM 722 O O . GLU A 1 98 ? -8.479 1.523 -2.788 1.00 94.69 98 GLU A O 1
ATOM 727 N N . LEU A 1 99 ? -7.696 1.035 -4.806 1.00 91.75 99 LEU A N 1
ATOM 728 C CA . LEU A 1 99 ? -8.588 1.978 -5.483 1.00 91.75 99 LEU A CA 1
ATOM 729 C C . LEU A 1 99 ? -10.056 1.540 -5.433 1.00 91.75 99 LEU A C 1
ATOM 731 O O . LEU A 1 99 ? -10.938 2.397 -5.380 1.00 91.75 99 LEU A O 1
ATOM 735 N N . ASP A 1 100 ? -10.313 0.230 -5.403 1.00 89.31 100 ASP A N 1
ATOM 736 C CA . ASP A 1 100 ? -11.659 -0.342 -5.298 1.00 89.31 100 ASP A CA 1
ATOM 737 C C . ASP A 1 100 ? -12.231 -0.255 -3.859 1.00 89.31 100 ASP A C 1
ATOM 739 O O . ASP A 1 100 ? -13.418 -0.520 -3.633 1.00 89.31 100 ASP A O 1
ATOM 743 N N . ARG A 1 101 ? -11.427 0.144 -2.862 1.00 86.19 101 ARG A N 1
ATOM 744 C CA . ARG A 1 101 ? -11.869 0.314 -1.468 1.00 86.19 101 ARG A CA 1
ATOM 745 C C . ARG A 1 101 ? -12.585 1.652 -1.255 1.00 86.19 101 ARG A C 1
ATOM 747 O O . ARG A 1 101 ? -12.148 2.717 -1.680 1.00 86.19 101 ARG A O 1
ATOM 754 N N . GLN A 1 102 ? -13.704 1.603 -0.528 1.00 71.88 102 GLN A N 1
ATOM 755 C CA . GLN A 1 102 ? -14.523 2.787 -0.219 1.00 71.88 102 GLN A CA 1
ATOM 756 C C . GLN A 1 102 ? -14.056 3.556 1.028 1.00 71.88 102 GLN A C 1
ATOM 758 O O . GLN A 1 102 ? -14.308 4.761 1.143 1.00 71.88 102 GLN A O 1
ATOM 763 N N . ASP A 1 103 ? -13.363 2.864 1.935 1.00 75.75 103 ASP A N 1
ATOM 764 C CA . ASP A 1 103 ? -12.943 3.356 3.251 1.00 75.75 103 ASP A CA 1
ATOM 765 C C . ASP A 1 103 ? -11.417 3.445 3.367 1.00 75.75 103 ASP A C 1
ATOM 767 O O . ASP A 1 103 ? -10.857 3.059 4.390 1.00 75.75 103 ASP A O 1
ATOM 771 N N . ASN A 1 104 ? -10.748 3.933 2.316 1.00 78.69 104 ASN A N 1
ATOM 772 C CA . ASN A 1 104 ? -9.290 4.066 2.294 1.00 78.69 104 ASN A CA 1
ATOM 773 C C . ASN A 1 104 ? -8.763 4.795 3.532 1.00 78.69 104 ASN A C 1
ATOM 775 O O . ASN A 1 104 ? -9.325 5.802 3.975 1.00 78.69 104 ASN A O 1
ATOM 779 N N . ASP A 1 105 ? -7.675 4.268 4.077 1.00 89.19 105 ASP A N 1
ATOM 780 C CA . ASP A 1 105 ? -7.056 4.738 5.302 1.00 89.19 105 ASP A CA 1
ATOM 781 C C . ASP A 1 105 ? -5.805 5.569 4.996 1.00 89.19 105 ASP A C 1
ATOM 783 O O . ASP A 1 105 ? -5.020 5.262 4.097 1.00 89.19 105 ASP A O 1
ATOM 787 N N . LYS A 1 106 ? -5.604 6.642 5.767 1.00 90.00 106 LYS A N 1
ATOM 788 C CA . LYS A 1 106 ? -4.458 7.545 5.595 1.00 90.00 106 LYS A CA 1
ATOM 789 C C . LYS A 1 106 ? -3.122 6.828 5.806 1.00 90.00 106 LYS A C 1
ATOM 791 O O . LYS A 1 106 ? -2.157 7.166 5.129 1.00 90.00 106 LYS A O 1
ATOM 796 N N . GLN A 1 107 ? -3.055 5.867 6.728 1.00 92.50 107 GLN A N 1
ATOM 797 C CA . GLN A 1 107 ? -1.835 5.134 7.058 1.00 92.50 107 GLN A CA 1
ATOM 798 C C . GLN A 1 107 ? -1.441 4.243 5.882 1.00 92.50 107 GLN A C 1
ATOM 800 O O . GLN A 1 107 ? -0.317 4.314 5.397 1.00 92.50 107 GLN A O 1
ATOM 805 N N . ILE A 1 108 ? -2.414 3.507 5.340 1.00 95.31 108 ILE A N 1
ATOM 806 C CA . ILE A 1 108 ? -2.218 2.666 4.157 1.00 95.31 108 ILE A CA 1
ATOM 807 C C . ILE A 1 108 ? -1.835 3.517 2.943 1.00 95.31 108 ILE A C 1
ATOM 809 O O . ILE A 1 108 ? -0.849 3.215 2.279 1.00 95.31 108 ILE A O 1
ATOM 813 N N . ALA A 1 109 ? -2.529 4.630 2.692 1.00 94.19 109 ALA A N 1
ATOM 814 C CA . ALA A 1 109 ? -2.194 5.536 1.592 1.00 94.19 109 ALA A CA 1
ATOM 815 C C . ALA A 1 109 ? -0.782 6.145 1.720 1.00 94.19 109 ALA A C 1
ATOM 817 O O . ALA A 1 109 ? -0.099 6.348 0.718 1.00 94.19 109 ALA A O 1
ATOM 818 N N . THR A 1 110 ? -0.323 6.400 2.949 1.00 94.62 110 THR A N 1
ATOM 819 C CA . THR A 1 110 ? 1.048 6.863 3.229 1.00 94.62 110 THR A CA 1
ATOM 820 C C . THR A 1 110 ? 2.080 5.777 2.914 1.00 94.62 110 THR A C 1
ATOM 822 O O . THR A 1 110 ? 3.124 6.068 2.334 1.00 94.62 110 THR A O 1
ATOM 825 N N . LEU A 1 111 ? 1.776 4.512 3.212 1.00 97.06 111 LEU A N 1
ATOM 826 C CA . LEU A 1 111 ? 2.633 3.389 2.827 1.00 97.06 111 LEU A CA 1
ATOM 827 C C . LEU A 1 111 ? 2.639 3.148 1.314 1.00 97.06 111 LEU A C 1
ATOM 829 O O . LEU A 1 111 ? 3.701 2.882 0.764 1.00 97.06 111 LEU A O 1
ATOM 833 N N . TYR A 1 112 ? 1.514 3.343 0.615 1.00 96.88 112 TYR A N 1
ATOM 834 C CA . TYR A 1 112 ? 1.497 3.362 -0.855 1.00 96.88 112 TYR A CA 1
ATOM 835 C C . TYR A 1 112 ? 2.408 4.452 -1.426 1.00 96.88 112 TYR A C 1
ATOM 837 O O . TYR A 1 112 ? 3.074 4.212 -2.431 1.00 96.88 112 TYR A O 1
ATOM 845 N N . HIS A 1 113 ? 2.476 5.629 -0.795 1.00 94.56 113 HIS A N 1
ATOM 846 C CA . HIS A 1 113 ? 3.430 6.668 -1.183 1.00 94.56 113 HIS A CA 1
ATOM 847 C C . HIS A 1 113 ? 4.885 6.199 -1.007 1.00 94.56 113 HIS A C 1
ATOM 849 O O . HIS A 1 113 ? 5.660 6.302 -1.957 1.00 94.56 113 HIS A O 1
ATOM 855 N N . SER A 1 114 ? 5.242 5.637 0.155 1.00 96.19 114 SER A N 1
ATOM 856 C CA . SER A 1 114 ? 6.600 5.116 0.403 1.00 96.19 114 SER A CA 1
ATOM 857 C C . SER A 1 114 ? 6.974 3.997 -0.582 1.00 96.19 114 SER A C 1
ATOM 859 O O . SER A 1 114 ? 7.993 4.071 -1.269 1.00 96.19 114 SER A O 1
ATOM 861 N N . MET A 1 115 ? 6.077 3.028 -0.767 1.00 97.62 115 MET A N 1
ATOM 862 C CA . MET A 1 115 ? 6.198 1.956 -1.754 1.00 97.62 115 MET A CA 1
ATOM 863 C C . MET A 1 115 ? 6.364 2.493 -3.183 1.00 97.62 115 MET A C 1
ATOM 865 O O . MET A 1 115 ? 7.186 1.993 -3.941 1.00 97.62 115 MET A O 1
ATOM 869 N N . THR A 1 116 ? 5.630 3.542 -3.559 1.00 96.88 116 THR A N 1
ATOM 870 C CA . THR A 1 116 ? 5.774 4.176 -4.879 1.00 96.88 116 THR A CA 1
ATOM 871 C C . THR A 1 116 ? 7.138 4.852 -5.031 1.00 96.88 116 THR A C 1
ATOM 873 O O . THR A 1 116 ? 7.772 4.717 -6.073 1.00 96.88 116 THR A O 1
ATOM 876 N N . SER A 1 117 ? 7.613 5.546 -3.991 1.00 94.94 117 SER A N 1
ATOM 877 C CA . SER A 1 117 ? 8.942 6.175 -3.959 1.00 94.94 117 SER A CA 1
ATOM 878 C C . SER A 1 117 ? 10.060 5.149 -4.175 1.00 94.94 117 SER A C 1
ATOM 880 O O . SER A 1 117 ? 11.002 5.422 -4.915 1.00 94.94 117 SER A O 1
ATOM 882 N N . MET A 1 118 ? 9.920 3.951 -3.596 1.00 96.25 118 MET A N 1
ATOM 883 C CA . MET A 1 118 ? 10.804 2.807 -3.839 1.00 96.25 118 MET A CA 1
ATOM 884 C C . MET A 1 118 ? 10.730 2.316 -5.290 1.00 96.25 118 MET A C 1
ATOM 886 O O . MET A 1 118 ? 11.752 2.209 -5.957 1.00 96.25 118 MET A O 1
ATOM 890 N N . LEU A 1 119 ? 9.533 2.028 -5.803 1.00 96.38 119 LEU A N 1
ATOM 891 C CA . LEU A 1 119 ? 9.374 1.386 -7.113 1.00 96.38 119 LEU A CA 1
ATOM 892 C C . LEU A 1 119 ? 9.799 2.272 -8.289 1.00 96.38 119 LEU A C 1
ATOM 894 O O . LEU A 1 119 ? 10.275 1.767 -9.302 1.00 96.38 119 LEU A O 1
ATOM 898 N N . VAL A 1 120 ? 9.673 3.592 -8.156 1.00 94.12 120 VAL A N 1
ATOM 899 C CA . VAL A 1 120 ? 10.109 4.550 -9.184 1.00 94.12 120 VAL A CA 1
ATOM 900 C C . VAL A 1 120 ? 11.626 4.492 -9.424 1.00 94.12 120 VAL A C 1
ATOM 902 O O . VAL A 1 120 ? 12.084 4.848 -10.508 1.00 94.12 120 VAL A O 1
ATOM 905 N N . VAL A 1 121 ? 12.411 3.979 -8.469 1.00 91.81 121 VAL A N 1
ATOM 906 C CA . VAL A 1 121 ? 13.855 3.750 -8.641 1.00 91.81 121 VAL A CA 1
ATOM 907 C C . VAL A 1 121 ? 14.138 2.755 -9.773 1.00 91.81 121 VAL A C 1
ATOM 909 O O . VAL A 1 121 ? 15.106 2.942 -10.504 1.00 91.81 121 VAL A O 1
ATOM 912 N N . LEU A 1 122 ? 13.258 1.774 -10.009 1.00 91.06 122 LEU A N 1
ATOM 913 C CA . LEU A 1 122 ? 13.413 0.791 -11.092 1.00 91.06 122 LEU A CA 1
ATOM 914 C C . LEU A 1 122 ? 13.394 1.431 -12.487 1.00 91.06 122 LEU A C 1
ATOM 916 O O . LEU A 1 122 ? 14.001 0.910 -13.416 1.00 91.06 122 LEU A O 1
ATOM 920 N N . ALA A 1 123 ? 12.765 2.598 -12.647 1.00 88.81 123 ALA A N 1
ATOM 921 C CA . ALA A 1 123 ? 12.783 3.329 -13.915 1.00 88.81 123 ALA A CA 1
ATOM 922 C C . ALA A 1 123 ? 14.162 3.919 -14.267 1.00 88.81 123 ALA A C 1
ATOM 924 O O . ALA A 1 123 ? 14.333 4.460 -15.357 1.00 88.81 123 ALA A O 1
ATOM 925 N N . LYS A 1 124 ? 15.133 3.837 -13.349 1.00 85.38 124 LYS A N 1
ATOM 926 C CA . LYS A 1 124 ? 16.516 4.300 -13.527 1.00 85.38 124 LYS A CA 1
ATOM 927 C C . LYS A 1 124 ? 17.473 3.162 -13.901 1.00 85.38 124 LYS A C 1
ATOM 929 O O . LYS A 1 124 ? 18.676 3.399 -13.974 1.00 85.38 124 LYS A O 1
ATOM 934 N N . LEU A 1 125 ? 16.960 1.945 -14.110 1.00 82.75 125 LEU A N 1
ATOM 935 C CA . LEU A 1 125 ? 17.755 0.809 -14.572 1.00 82.75 125 LEU A CA 1
ATOM 936 C C . LEU A 1 125 ? 18.354 1.094 -15.960 1.00 82.75 125 LEU A C 1
ATOM 938 O O . LEU A 1 125 ? 17.684 1.622 -16.847 1.00 82.75 125 LEU A O 1
ATOM 942 N N . ASP A 1 126 ? 19.629 0.742 -16.126 1.00 71.81 126 ASP A N 1
ATOM 943 C CA . ASP A 1 126 ? 20.399 0.872 -17.373 1.00 71.81 126 ASP A CA 1
ATOM 944 C C . ASP A 1 126 ? 20.643 -0.520 -17.992 1.00 71.81 126 ASP A C 1
ATOM 946 O O . ASP A 1 126 ? 20.624 -1.533 -17.291 1.00 71.81 126 ASP A O 1
ATOM 950 N N . ASP A 1 127 ? 20.940 -0.592 -19.291 1.00 68.25 127 ASP A N 1
ATOM 951 C CA . ASP A 1 127 ? 21.108 -1.855 -20.037 1.00 68.25 127 ASP A CA 1
ATOM 952 C C . ASP A 1 127 ? 22.259 -2.727 -19.496 1.00 68.25 127 ASP A C 1
ATOM 954 O O . ASP A 1 127 ? 22.347 -3.922 -19.787 1.00 68.25 127 ASP A O 1
ATOM 958 N N . ILE A 1 128 ? 23.162 -2.145 -18.699 1.00 64.56 128 ILE A N 1
ATOM 959 C CA . ILE A 1 128 ? 24.274 -2.863 -18.065 1.00 64.56 128 ILE A CA 1
ATOM 960 C C . ILE A 1 128 ? 23.782 -3.960 -17.112 1.00 64.56 128 ILE A C 1
ATOM 962 O O . ILE A 1 128 ? 24.378 -5.034 -17.066 1.00 64.56 128 ILE A O 1
ATOM 966 N N . PHE A 1 129 ? 22.638 -3.744 -16.454 1.00 67.06 129 PHE A N 1
ATOM 967 C CA . PHE A 1 129 ? 22.002 -4.732 -15.577 1.00 67.06 129 PHE A CA 1
ATOM 968 C C . PHE A 1 129 ? 21.466 -5.948 -16.340 1.00 67.06 129 PHE A C 1
ATOM 970 O O . PHE A 1 129 ? 21.163 -6.969 -15.730 1.00 67.06 129 PHE A O 1
ATOM 977 N N . LEU A 1 130 ? 21.370 -5.853 -17.669 1.00 68.31 130 LEU A N 1
ATOM 978 C CA . LEU A 1 130 ? 20.949 -6.934 -18.561 1.00 68.31 130 LEU A CA 1
ATOM 979 C C . LEU A 1 130 ? 22.131 -7.613 -19.265 1.00 68.31 130 LEU A C 1
ATOM 981 O O . LEU A 1 130 ? 21.949 -8.621 -19.943 1.00 68.31 130 LEU A O 1
ATOM 985 N N . SER A 1 131 ? 23.329 -7.035 -19.153 1.00 71.12 131 SER A N 1
ATOM 986 C CA . SER A 1 131 ? 24.520 -7.464 -19.893 1.00 71.12 131 SER A CA 1
ATOM 987 C C . SER A 1 131 ? 25.537 -8.192 -19.010 1.00 71.12 131 SER A C 1
ATOM 989 O O . SER A 1 131 ? 26.293 -9.025 -19.510 1.00 71.12 131 SER A O 1
ATOM 991 N N . GLU A 1 132 ? 25.574 -7.885 -17.711 1.00 75.25 132 GLU A N 1
ATOM 992 C CA . GLU A 1 132 ? 26.523 -8.449 -16.747 1.00 75.25 132 GLU A CA 1
ATOM 993 C C . GLU A 1 132 ? 25.841 -9.475 -15.835 1.00 75.25 132 GLU A C 1
ATOM 995 O O . GLU A 1 132 ? 25.010 -9.112 -15.008 1.00 75.25 132 GLU A O 1
ATOM 1000 N N . CYS A 1 133 ? 26.234 -10.750 -15.956 1.00 73.06 133 CYS A N 1
ATOM 1001 C CA . CYS A 1 133 ? 25.592 -11.882 -15.268 1.00 73.06 133 CYS A CA 1
ATOM 1002 C C . CYS A 1 133 ? 25.446 -11.671 -13.749 1.00 73.06 133 CYS A C 1
ATOM 1004 O O . CYS A 1 133 ? 24.371 -11.892 -13.205 1.00 73.06 133 CYS A O 1
ATOM 1006 N N . GLU A 1 134 ? 26.496 -11.186 -13.077 1.00 77.56 134 GLU A N 1
ATOM 1007 C CA . GLU A 1 134 ? 26.490 -10.962 -11.621 1.00 77.56 134 GLU A CA 1
ATOM 1008 C C . GLU A 1 134 ? 25.507 -9.856 -11.194 1.00 77.56 134 GLU A C 1
ATOM 1010 O O . GLU A 1 134 ? 24.835 -9.978 -10.172 1.00 77.56 134 GLU A O 1
ATOM 1015 N N . LEU A 1 135 ? 25.388 -8.779 -11.981 1.00 78.06 135 LEU A N 1
ATOM 1016 C CA . LEU A 1 135 ? 24.441 -7.694 -11.702 1.00 78.06 135 LEU A CA 1
ATOM 1017 C C . LEU A 1 135 ? 23.003 -8.098 -12.020 1.00 78.06 135 LEU A C 1
ATOM 1019 O O . LEU A 1 135 ? 22.087 -7.643 -11.337 1.00 78.06 135 LEU A O 1
ATOM 1023 N N . THR A 1 136 ? 22.804 -8.936 -13.039 1.00 81.88 136 THR A N 1
ATOM 1024 C CA . THR A 1 136 ? 21.491 -9.495 -13.367 1.00 81.88 136 THR A CA 1
ATOM 1025 C C . THR A 1 136 ? 20.986 -10.392 -12.239 1.00 81.88 136 THR A C 1
ATOM 1027 O O . THR A 1 136 ? 19.868 -10.189 -11.780 1.00 81.88 136 THR A O 1
ATOM 1030 N N . GLU A 1 137 ? 21.814 -11.312 -11.732 1.00 86.25 137 GLU A N 1
ATOM 1031 C CA . GLU A 1 137 ? 21.444 -12.186 -10.607 1.00 86.25 137 GLU A CA 1
ATOM 1032 C C . GLU A 1 137 ? 21.096 -11.375 -9.350 1.00 86.25 137 GLU A C 1
ATOM 1034 O O . GLU A 1 137 ? 20.066 -11.607 -8.720 1.00 86.25 137 GLU A O 1
ATOM 1039 N N . LEU A 1 138 ? 21.905 -10.363 -9.023 1.00 86.06 138 LEU A N 1
ATOM 1040 C CA . LEU A 1 138 ? 21.646 -9.500 -7.870 1.00 86.06 138 LEU A CA 1
ATOM 1041 C C . LEU A 1 138 ? 20.368 -8.659 -8.038 1.00 86.06 138 LEU A C 1
ATOM 1043 O O . LEU A 1 138 ? 19.655 -8.403 -7.065 1.00 86.06 138 LEU A O 1
ATOM 1047 N N . LEU A 1 139 ? 20.072 -8.215 -9.263 1.00 87.25 139 LEU A N 1
ATOM 1048 C CA . LEU A 1 139 ? 18.826 -7.521 -9.574 1.00 87.25 139 LEU A CA 1
ATOM 1049 C C . LEU A 1 139 ? 17.621 -8.459 -9.417 1.00 87.25 139 LEU A C 1
ATOM 1051 O O . LEU A 1 139 ? 16.637 -8.050 -8.805 1.00 87.25 139 LEU A O 1
ATOM 1055 N N . ASP A 1 140 ? 17.702 -9.694 -9.911 1.00 90.56 140 ASP A N 1
ATOM 1056 C CA . ASP A 1 140 ? 16.634 -10.693 -9.784 1.00 90.56 140 ASP A CA 1
ATOM 1057 C C . ASP A 1 140 ? 16.324 -10.993 -8.312 1.00 90.56 140 ASP A C 1
ATOM 1059 O O . ASP A 1 140 ? 15.166 -10.918 -7.897 1.00 90.56 140 ASP A O 1
ATOM 1063 N N . GLU A 1 141 ? 17.355 -11.212 -7.488 1.00 92.44 141 GLU A N 1
ATOM 1064 C CA . GLU A 1 141 ? 17.194 -11.391 -6.040 1.00 92.44 141 GLU A CA 1
ATOM 1065 C C . GLU A 1 141 ? 16.470 -10.196 -5.398 1.00 92.44 141 GLU A C 1
ATOM 1067 O O . GLU A 1 141 ? 15.548 -10.367 -4.594 1.00 92.44 141 GLU A O 1
ATOM 1072 N N . LYS A 1 142 ? 16.838 -8.967 -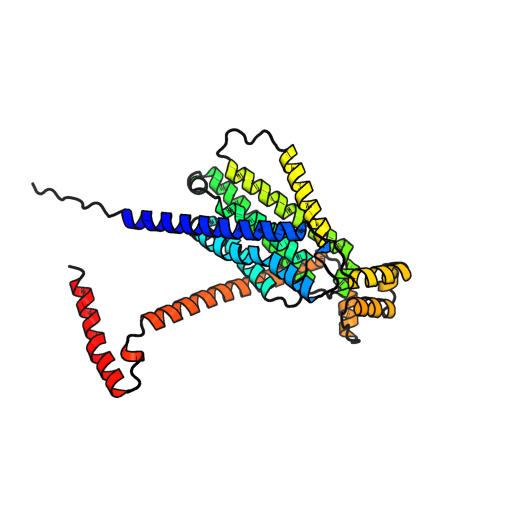5.784 1.00 93.06 142 LYS A N 1
ATOM 1073 C CA . LYS A 1 142 ? 16.197 -7.753 -5.262 1.00 93.06 142 LYS A CA 1
ATOM 1074 C C . LYS A 1 142 ? 14.753 -7.602 -5.726 1.00 93.06 142 LYS A C 1
ATOM 1076 O O . LYS A 1 142 ? 13.902 -7.174 -4.943 1.00 93.06 142 LYS A O 1
ATOM 1081 N N . LEU A 1 143 ? 14.444 -7.953 -6.970 1.00 95.50 143 LEU A N 1
ATOM 1082 C CA . LEU A 1 143 ? 13.080 -7.915 -7.493 1.00 95.50 143 LEU A CA 1
ATOM 1083 C C . LEU A 1 143 ? 12.189 -8.954 -6.795 1.00 95.50 143 LEU A C 1
ATOM 1085 O O . LEU A 1 143 ? 11.060 -8.623 -6.425 1.00 95.50 143 LEU A O 1
ATOM 1089 N N . ASP A 1 144 ? 12.707 -10.147 -6.504 1.00 97.31 144 ASP A N 1
ATOM 1090 C CA . ASP A 1 144 ? 12.007 -11.171 -5.720 1.00 97.31 144 ASP A CA 1
ATOM 1091 C C . ASP A 1 144 ? 11.729 -10.717 -4.277 1.00 97.31 144 ASP A C 1
ATOM 1093 O O . ASP A 1 144 ? 10.618 -10.896 -3.757 1.00 97.31 144 ASP A O 1
ATOM 1097 N N . GLU A 1 145 ? 12.701 -10.067 -3.627 1.00 97.62 145 GLU A N 1
ATOM 1098 C CA . GLU A 1 145 ? 12.514 -9.461 -2.303 1.00 97.62 145 GLU A CA 1
ATOM 1099 C C . GLU A 1 145 ? 11.406 -8.398 -2.313 1.00 97.62 145 GLU A C 1
ATOM 1101 O O . GLU A 1 145 ? 10.559 -8.371 -1.411 1.00 97.62 145 GLU A O 1
ATOM 1106 N N . ILE A 1 146 ? 11.361 -7.558 -3.353 1.00 98.25 146 ILE A N 1
ATOM 1107 C CA . ILE A 1 146 ? 10.301 -6.562 -3.543 1.00 98.25 146 ILE A CA 1
ATOM 1108 C C . ILE A 1 146 ? 8.953 -7.252 -3.730 1.00 98.25 146 ILE A C 1
ATOM 1110 O O . ILE A 1 146 ? 8.000 -6.908 -3.031 1.00 98.25 146 ILE A O 1
ATOM 1114 N N . VAL A 1 147 ? 8.848 -8.246 -4.617 1.00 98.38 147 VAL A N 1
ATOM 1115 C CA . VAL A 1 147 ? 7.603 -9.002 -4.832 1.00 98.38 147 VAL A CA 1
ATOM 1116 C C . VAL A 1 147 ? 7.097 -9.591 -3.517 1.00 98.38 147 VAL A C 1
ATOM 1118 O O . VAL A 1 147 ? 5.904 -9.493 -3.207 1.00 98.38 147 VAL A O 1
ATOM 1121 N N . LYS A 1 148 ? 7.984 -10.173 -2.707 1.00 98.06 148 LYS A N 1
ATOM 1122 C CA . LYS A 1 148 ? 7.629 -10.718 -1.395 1.00 98.06 148 LYS A CA 1
ATOM 1123 C C . LYS A 1 148 ? 7.118 -9.630 -0.447 1.00 98.06 148 LYS A C 1
ATOM 1125 O O . LYS A 1 148 ? 6.049 -9.799 0.140 1.00 98.06 148 LYS A O 1
ATOM 1130 N N . LEU A 1 149 ? 7.824 -8.503 -0.344 1.00 98.50 149 LEU A N 1
ATOM 1131 C CA . LEU A 1 149 ? 7.426 -7.359 0.484 1.00 98.50 149 LEU A CA 1
ATOM 1132 C C . LEU A 1 149 ? 6.052 -6.804 0.073 1.00 98.50 149 LEU A C 1
ATOM 1134 O O . LEU A 1 149 ? 5.203 -6.558 0.931 1.00 98.50 149 LEU A O 1
ATOM 1138 N N . LEU A 1 150 ? 5.801 -6.666 -1.231 1.00 98.50 150 LEU A N 1
ATOM 1139 C CA . LEU A 1 150 ? 4.513 -6.229 -1.772 1.00 98.50 150 LEU A CA 1
ATOM 1140 C C . LEU A 1 150 ? 3.382 -7.194 -1.391 1.00 98.50 150 LEU A C 1
ATOM 1142 O O . LEU A 1 150 ? 2.311 -6.760 -0.964 1.00 98.50 150 LEU A O 1
ATOM 1146 N N . ASN A 1 151 ? 3.612 -8.504 -1.500 1.00 98.12 151 ASN A N 1
ATOM 1147 C CA . ASN A 1 151 ? 2.627 -9.515 -1.115 1.00 98.12 151 ASN A CA 1
ATOM 1148 C C . ASN A 1 151 ? 2.337 -9.510 0.392 1.00 98.12 151 ASN A C 1
ATOM 1150 O O . ASN A 1 151 ? 1.175 -9.596 0.796 1.00 98.12 151 ASN A O 1
ATOM 1154 N N . GLU A 1 152 ? 3.367 -9.379 1.229 1.00 98.25 152 GLU A N 1
ATOM 1155 C CA . GLU A 1 152 ? 3.211 -9.253 2.682 1.00 98.25 152 GLU A CA 1
ATOM 1156 C C . GLU A 1 152 ? 2.401 -8.004 3.048 1.00 98.25 152 GLU A C 1
ATOM 1158 O O . GLU A 1 152 ? 1.445 -8.092 3.825 1.00 98.25 152 GLU A O 1
ATOM 1163 N N . PHE A 1 153 ? 2.716 -6.864 2.427 1.00 98.25 153 PHE A N 1
ATOM 1164 C CA . PHE A 1 153 ? 1.980 -5.617 2.611 1.00 98.25 153 PHE A CA 1
ATOM 1165 C C . PHE A 1 153 ? 0.523 -5.728 2.139 1.00 98.25 153 PHE A C 1
ATOM 1167 O O . PHE A 1 153 ? -0.402 -5.292 2.829 1.00 98.25 153 PHE A O 1
ATOM 1174 N N . GLY A 1 154 ? 0.286 -6.362 0.991 1.00 97.62 154 GLY A N 1
ATOM 1175 C CA . GLY A 1 154 ? -1.053 -6.612 0.470 1.00 97.62 154 GLY A CA 1
ATOM 1176 C C . GLY A 1 154 ? -1.902 -7.487 1.391 1.00 97.62 154 GLY A C 1
ATOM 1177 O O . GLY A 1 154 ? -3.054 -7.144 1.682 1.00 97.62 154 GLY A O 1
ATOM 1178 N N . ASN A 1 155 ? -1.324 -8.576 1.907 1.00 98.06 155 ASN A N 1
ATOM 1179 C CA . ASN A 1 155 ? -1.970 -9.453 2.879 1.00 98.06 155 ASN A CA 1
ATOM 1180 C C . ASN A 1 155 ? -2.301 -8.706 4.176 1.00 98.06 155 ASN A C 1
ATOM 1182 O O . ASN A 1 155 ? -3.422 -8.803 4.683 1.00 98.06 155 ASN A O 1
ATOM 1186 N N . PHE A 1 156 ? -1.353 -7.906 4.670 1.00 97.50 156 PHE A N 1
ATOM 1187 C CA . PHE A 1 156 ? -1.571 -7.020 5.805 1.00 97.50 156 PHE A CA 1
ATOM 1188 C C . PHE A 1 156 ? -2.755 -6.085 5.573 1.00 97.50 156 PHE A C 1
ATOM 1190 O O . PHE A 1 156 ? -3.657 -6.024 6.409 1.00 97.50 156 PHE A O 1
ATOM 1197 N N . CYS A 1 157 ? -2.805 -5.415 4.421 1.00 96.06 157 CYS A N 1
ATOM 1198 C CA . CYS A 1 157 ? -3.918 -4.546 4.079 1.00 96.06 157 CYS A CA 1
ATOM 1199 C C . CYS A 1 157 ? -5.244 -5.324 4.061 1.00 96.06 157 CYS A C 1
ATOM 1201 O O . CYS A 1 157 ? -6.249 -4.850 4.582 1.00 96.06 157 CYS A O 1
ATOM 1203 N N . ASP A 1 158 ? -5.286 -6.520 3.470 1.00 95.31 158 ASP A N 1
ATOM 1204 C CA . ASP A 1 158 ? -6.508 -7.332 3.427 1.00 95.31 158 ASP A CA 1
ATOM 1205 C C . ASP A 1 158 ? -7.032 -7.680 4.832 1.00 95.31 158 ASP A C 1
ATOM 1207 O O . ASP A 1 158 ? -8.226 -7.517 5.089 1.00 95.31 158 ASP A O 1
ATOM 1211 N N . VAL A 1 159 ? -6.154 -8.052 5.771 1.00 94.75 159 VAL A N 1
ATOM 1212 C CA . VAL A 1 159 ? -6.523 -8.265 7.185 1.00 94.75 159 VAL A CA 1
ATOM 1213 C C . VAL A 1 159 ? -6.937 -6.960 7.866 1.00 94.75 159 VAL A C 1
ATOM 1215 O O . VAL A 1 159 ? -7.965 -6.912 8.544 1.00 94.75 159 VAL A O 1
ATOM 1218 N N . TYR A 1 160 ? -6.176 -5.884 7.662 1.00 94.31 160 TYR A N 1
ATOM 1219 C CA . TYR A 1 160 ? -6.453 -4.564 8.226 1.00 94.31 160 TYR A CA 1
ATOM 1220 C C . TYR A 1 160 ? -7.872 -4.104 7.870 1.00 94.31 160 TYR A C 1
ATOM 1222 O O . TYR A 1 160 ? -8.665 -3.773 8.751 1.00 94.31 160 TYR A O 1
ATOM 1230 N N . TYR A 1 161 ? -8.250 -4.165 6.592 1.00 92.81 161 TYR A N 1
ATOM 1231 C CA . TYR A 1 161 ? -9.573 -3.727 6.145 1.00 92.81 161 TYR A CA 1
ATOM 1232 C C . TYR A 1 161 ? -10.706 -4.718 6.456 1.00 92.81 161 TYR A C 1
ATOM 1234 O O . TYR A 1 161 ? -11.861 -4.296 6.503 1.00 92.81 161 TYR A O 1
ATOM 1242 N N . LYS A 1 162 ? -10.412 -5.999 6.734 1.00 91.12 162 LYS A N 1
ATOM 1243 C CA . LYS A 1 162 ? -11.397 -6.945 7.297 1.00 91.12 162 LYS A CA 1
ATOM 1244 C C . LYS A 1 162 ? -11.812 -6.564 8.715 1.00 91.12 162 LYS A C 1
ATOM 1246 O O . LYS A 1 162 ? -12.950 -6.810 9.115 1.00 91.12 162 LYS A O 1
ATOM 1251 N N . HIS A 1 163 ? -10.908 -5.960 9.480 1.00 90.69 163 HIS A N 1
ATOM 1252 C CA . HIS A 1 163 ? -11.225 -5.470 10.812 1.00 90.69 163 HIS A CA 1
ATOM 1253 C C . HIS A 1 163 ? -12.003 -4.159 10.752 1.00 90.69 163 HIS A C 1
ATOM 1255 O O . HIS A 1 163 ? -11.668 -3.236 10.014 1.00 90.69 163 HIS A O 1
ATOM 1261 N N . ARG A 1 164 ? -13.040 -4.062 11.585 1.00 89.12 164 ARG A N 1
ATOM 1262 C CA . ARG A 1 164 ? -13.847 -2.847 11.722 1.00 89.12 164 ARG A CA 1
ATOM 1263 C C . ARG A 1 164 ? -13.032 -1.667 12.272 1.00 89.12 164 ARG A C 1
ATOM 1265 O O . ARG A 1 164 ? -12.081 -1.902 13.023 1.00 89.12 164 ARG A O 1
ATOM 1272 N N . PRO A 1 165 ? -13.434 -0.411 11.996 1.00 89.75 165 PRO A N 1
ATOM 1273 C CA . PRO A 1 165 ? -12.772 0.776 12.538 1.00 89.75 165 PRO A CA 1
ATOM 1274 C C . PRO A 1 165 ? -12.535 0.721 14.052 1.00 89.75 165 PRO A C 1
ATOM 1276 O O . PRO A 1 165 ? -11.431 1.024 14.502 1.00 89.75 165 PRO A O 1
ATOM 1279 N N . VAL A 1 166 ? -13.519 0.264 14.840 1.00 90.62 166 VAL A N 1
ATOM 1280 C CA . VAL A 1 166 ? -13.352 0.132 16.298 1.00 90.62 166 VAL A CA 1
ATOM 1281 C C . VAL A 1 166 ? -12.277 -0.891 16.688 1.00 90.62 166 VAL A C 1
ATOM 1283 O O . VAL A 1 166 ? -11.515 -0.652 17.622 1.00 90.62 166 VAL A O 1
ATOM 1286 N N . VAL A 1 167 ? -12.151 -1.999 15.950 1.00 92.44 167 VAL A N 1
ATOM 1287 C CA . VAL A 1 167 ? -11.120 -3.024 16.196 1.00 92.44 167 VAL A CA 1
ATOM 1288 C C . VAL A 1 167 ? -9.741 -2.468 15.892 1.00 92.44 167 VAL A C 1
ATOM 1290 O O . VAL A 1 167 ? -8.836 -2.597 16.713 1.00 92.44 167 VAL A O 1
ATOM 1293 N N . ARG A 1 168 ? -9.589 -1.823 14.732 1.00 92.31 168 ARG A N 1
ATOM 1294 C CA . ARG A 1 168 ? -8.325 -1.205 14.320 1.00 92.31 168 ARG A CA 1
ATOM 1295 C C . ARG A 1 168 ? -7.862 -0.163 15.329 1.00 92.31 168 ARG A C 1
ATOM 1297 O O . ARG A 1 168 ? -6.701 -0.164 15.721 1.00 92.31 168 ARG A O 1
ATOM 1304 N N . PHE A 1 169 ? -8.790 0.663 15.808 1.00 91.38 169 PHE A N 1
ATOM 1305 C CA . PHE A 1 169 ? -8.502 1.694 16.796 1.00 91.38 169 PHE A CA 1
ATOM 1306 C C . PHE A 1 169 ? -8.098 1.119 18.161 1.00 91.38 169 PHE A C 1
ATOM 1308 O O . PHE A 1 169 ? -7.138 1.582 18.767 1.00 91.38 169 PHE A O 1
ATOM 1315 N N . LEU A 1 170 ? -8.787 0.085 18.651 1.00 91.50 170 LEU A N 1
ATOM 1316 C CA . LEU A 1 170 ? -8.436 -0.545 19.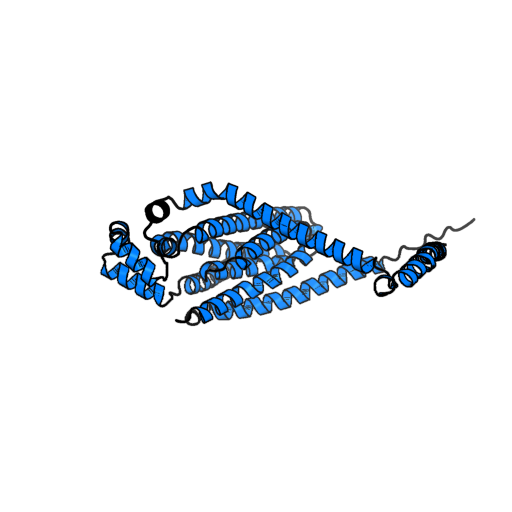931 1.00 91.50 170 LEU A CA 1
ATOM 1317 C C . LEU A 1 170 ? -7.132 -1.349 19.858 1.00 91.50 170 LEU A C 1
ATOM 1319 O O . LEU A 1 170 ? -6.443 -1.487 20.865 1.00 91.50 170 LEU A O 1
ATOM 1323 N N . ARG A 1 171 ? -6.773 -1.842 18.668 1.00 91.25 171 ARG A N 1
ATOM 1324 C CA . ARG A 1 171 ? -5.516 -2.553 18.390 1.00 91.25 171 ARG A CA 1
ATOM 1325 C C . ARG A 1 171 ? -4.440 -1.648 17.781 1.00 91.25 171 ARG A C 1
ATOM 1327 O O . ARG A 1 171 ? -3.505 -2.157 17.166 1.00 91.25 171 ARG A O 1
ATOM 1334 N N . ILE A 1 172 ? -4.554 -0.327 17.945 1.00 89.38 172 ILE A N 1
ATOM 1335 C CA . ILE A 1 172 ? -3.686 0.643 17.264 1.00 89.38 172 ILE A CA 1
ATOM 1336 C C . ILE A 1 172 ? -2.199 0.435 17.558 1.00 89.38 172 ILE A C 1
ATOM 1338 O O . ILE A 1 172 ? -1.397 0.649 16.663 1.00 89.38 172 ILE A O 1
ATOM 1342 N N . SER A 1 173 ? -1.821 -0.036 18.752 1.00 88.56 173 SER A N 1
ATOM 1343 C CA . SER A 1 173 ? -0.418 -0.331 19.077 1.00 88.56 173 SER A CA 1
ATOM 1344 C C . SER A 1 173 ? 0.160 -1.425 18.179 1.00 88.56 173 SER A C 1
ATOM 1346 O O . SER A 1 173 ? 1.151 -1.193 17.499 1.00 88.56 173 SER A O 1
ATOM 1348 N N . LYS A 1 174 ? -0.523 -2.574 18.092 1.00 91.12 174 LYS A N 1
ATOM 1349 C CA . LYS A 1 174 ? -0.107 -3.703 17.243 1.00 91.12 174 LYS A CA 1
ATOM 1350 C C . LYS A 1 174 ? -0.070 -3.324 15.763 1.00 91.12 174 LYS A C 1
ATOM 1352 O O . LYS A 1 174 ? 0.797 -3.771 15.027 1.00 91.12 174 LYS A O 1
ATOM 1357 N N . TYR A 1 175 ? -1.034 -2.518 15.318 1.00 93.38 175 TYR A N 1
ATOM 1358 C CA . TYR A 1 175 ? -1.042 -2.034 13.942 1.00 93.38 175 TYR A CA 1
ATOM 1359 C C . TYR A 1 175 ? 0.053 -1.008 13.672 1.00 93.38 175 TYR A C 1
ATOM 1361 O O . TYR A 1 175 ? 0.646 -1.066 12.604 1.00 93.38 175 TYR A O 1
ATOM 1369 N N . SER A 1 176 ? 0.339 -0.107 14.615 1.00 91.25 176 SER A N 1
ATOM 1370 C CA . SER A 1 176 ? 1.416 0.879 14.478 1.00 91.25 176 SER A CA 1
ATOM 1371 C C . SER A 1 176 ? 2.759 0.192 14.295 1.00 91.25 176 SER A C 1
ATOM 1373 O O . SER A 1 176 ? 3.475 0.555 13.378 1.00 91.25 176 SER A O 1
ATOM 1375 N N . GLU A 1 177 ? 3.054 -0.842 15.087 1.00 93.00 177 GLU A N 1
ATOM 1376 C CA . GLU A 1 177 ? 4.301 -1.610 14.963 1.00 93.00 177 GLU A CA 1
ATOM 1377 C C . GLU A 1 177 ? 4.481 -2.186 13.549 1.00 93.00 177 GLU A C 1
ATOM 1379 O O . GLU A 1 177 ? 5.542 -2.033 12.952 1.00 93.00 177 GLU A O 1
ATOM 1384 N N . LEU A 1 178 ? 3.429 -2.778 12.974 1.00 95.19 178 LEU A N 1
ATOM 1385 C CA . LEU A 1 178 ? 3.472 -3.309 11.606 1.00 95.19 178 LEU A CA 1
ATOM 1386 C C . LEU A 1 178 ? 3.560 -2.207 10.542 1.00 95.19 178 LEU A C 1
ATOM 1388 O O . LEU A 1 178 ? 4.253 -2.367 9.543 1.00 95.19 178 LEU A O 1
ATOM 1392 N N . LEU A 1 179 ? 2.843 -1.095 10.724 1.00 95.25 179 LEU A N 1
ATOM 1393 C CA . LEU A 1 179 ? 2.894 0.043 9.801 1.00 95.25 179 LEU A CA 1
ATOM 1394 C C . LEU A 1 179 ? 4.290 0.676 9.780 1.00 95.25 179 LEU A C 1
ATOM 1396 O O . LEU A 1 179 ? 4.787 1.013 8.707 1.00 95.25 179 LEU A O 1
ATOM 1400 N N . ASP A 1 180 ? 4.913 0.816 10.950 1.00 94.56 180 ASP A N 1
ATOM 1401 C CA . ASP A 1 180 ? 6.267 1.342 11.099 1.00 94.56 180 ASP A CA 1
ATOM 1402 C C . ASP A 1 180 ? 7.300 0.373 10.491 1.00 94.56 180 ASP A C 1
ATOM 1404 O O . ASP A 1 180 ? 8.195 0.824 9.774 1.00 94.56 180 ASP A O 1
ATOM 1408 N N . ASP A 1 181 ? 7.127 -0.946 10.664 1.00 96.19 181 ASP A N 1
ATOM 1409 C CA . ASP A 1 181 ? 7.951 -1.967 9.993 1.00 96.19 181 ASP A CA 1
ATOM 1410 C C . ASP A 1 181 ? 7.872 -1.851 8.463 1.00 96.19 181 ASP A C 1
ATOM 1412 O O . ASP A 1 181 ? 8.900 -1.763 7.790 1.00 96.19 181 ASP A O 1
ATOM 1416 N N . PHE A 1 182 ? 6.668 -1.755 7.887 1.00 97.88 182 PHE A N 1
ATOM 1417 C CA . PHE A 1 182 ? 6.523 -1.561 6.440 1.00 97.88 182 PHE A CA 1
ATOM 1418 C C . PHE A 1 182 ? 7.129 -0.238 5.963 1.00 97.88 182 PHE A C 1
ATOM 1420 O O . PHE A 1 182 ? 7.792 -0.220 4.925 1.00 97.88 182 PHE A O 1
ATOM 1427 N N . ALA A 1 183 ? 6.936 0.861 6.701 1.00 96.38 183 ALA A N 1
ATOM 1428 C CA . ALA A 1 183 ? 7.541 2.148 6.360 1.00 96.38 183 ALA A CA 1
ATOM 1429 C C . ALA A 1 183 ? 9.070 2.042 6.311 1.00 96.38 183 ALA A C 1
ATOM 1431 O O . ALA A 1 183 ? 9.682 2.500 5.347 1.00 96.38 183 ALA A O 1
ATOM 1432 N N . GLN A 1 184 ? 9.674 1.395 7.309 1.00 96.25 184 GLN A N 1
ATOM 1433 C CA . GLN A 1 184 ? 11.110 1.157 7.354 1.00 96.25 184 GLN A CA 1
ATOM 1434 C C . GLN A 1 184 ? 11.572 0.275 6.192 1.00 96.25 184 GLN A C 1
ATOM 1436 O O . GLN A 1 184 ? 12.506 0.646 5.487 1.00 96.25 184 GLN A O 1
ATOM 1441 N N . ARG A 1 185 ? 10.901 -0.854 5.946 1.00 97.56 185 ARG A N 1
ATOM 1442 C CA . ARG A 1 185 ? 11.277 -1.807 4.892 1.00 97.56 185 ARG A CA 1
ATOM 1443 C C . ARG A 1 185 ? 11.190 -1.198 3.494 1.00 97.56 185 ARG A C 1
ATOM 1445 O O . ARG A 1 185 ? 12.104 -1.412 2.704 1.00 97.56 185 ARG A O 1
ATOM 1452 N N . PHE A 1 186 ? 10.161 -0.403 3.190 1.00 97.69 186 PHE A N 1
ATOM 1453 C CA . PHE A 1 186 ? 10.076 0.303 1.905 1.00 97.69 186 PHE A CA 1
ATOM 1454 C C . PHE A 1 186 ? 11.196 1.336 1.734 1.00 97.69 186 PHE A C 1
ATOM 1456 O O . PHE A 1 186 ? 11.827 1.382 0.679 1.00 97.69 186 PHE A O 1
ATOM 1463 N N . THR A 1 187 ? 11.483 2.134 2.766 1.00 94.75 187 THR A N 1
ATOM 1464 C CA . THR A 1 187 ? 12.544 3.152 2.709 1.00 94.75 187 THR A CA 1
ATOM 1465 C C . THR A 1 187 ? 13.938 2.521 2.617 1.00 94.75 187 THR A C 1
ATOM 1467 O O . THR A 1 187 ? 14.772 2.982 1.841 1.00 94.75 187 THR A O 1
ATOM 1470 N N . SER A 1 188 ? 14.191 1.435 3.354 1.00 93.81 188 SER A N 1
ATOM 1471 C CA . SER A 1 188 ? 15.440 0.673 3.263 1.00 93.81 188 SER A CA 1
ATOM 1472 C C . SER A 1 188 ? 15.615 0.039 1.884 1.00 93.81 188 SER A C 1
ATOM 1474 O O . SER A 1 188 ? 16.648 0.251 1.255 1.00 93.81 188 SER A O 1
ATOM 1476 N N . MET A 1 189 ? 14.589 -0.644 1.366 1.00 94.81 189 MET A N 1
ATOM 1477 C CA . MET A 1 189 ? 14.635 -1.277 0.044 1.00 94.81 189 MET A CA 1
ATOM 1478 C C . MET A 1 189 ? 14.844 -0.251 -1.078 1.00 94.81 189 MET A C 1
ATOM 1480 O O . MET A 1 189 ? 15.621 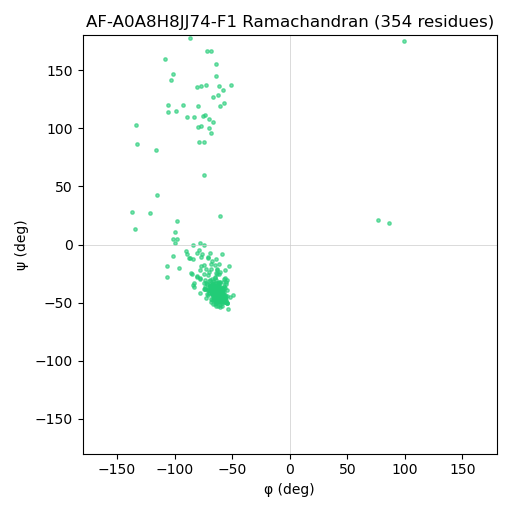-0.490 -1.999 1.00 94.81 189 MET A O 1
ATOM 1484 N N . LYS A 1 190 ? 14.217 0.932 -0.981 1.00 93.62 190 LYS A N 1
ATOM 1485 C CA . LYS A 1 190 ? 14.476 2.053 -1.899 1.00 93.62 190 LYS A CA 1
ATOM 1486 C C . LYS A 1 190 ? 15.961 2.391 -1.938 1.00 93.62 190 LYS A C 1
ATOM 1488 O O . LYS A 1 190 ? 16.535 2.509 -3.016 1.00 93.62 190 LYS A O 1
ATOM 1493 N N . HIS A 1 191 ? 16.566 2.561 -0.769 1.00 89.81 191 HIS A N 1
ATOM 1494 C CA . HIS A 1 191 ? 17.957 2.959 -0.695 1.00 89.81 191 HIS A CA 1
ATOM 1495 C C . HIS A 1 191 ? 18.907 1.857 -1.192 1.00 89.81 191 HIS A C 1
ATOM 1497 O O . HIS A 1 191 ? 19.865 2.139 -1.906 1.00 89.81 191 HIS A O 1
ATOM 1503 N N . GLU A 1 192 ? 18.620 0.594 -0.875 1.00 88.56 192 GLU A N 1
ATOM 1504 C CA . GLU A 1 192 ? 19.373 -0.549 -1.401 1.00 88.56 192 GLU A CA 1
ATOM 1505 C C . GLU A 1 192 ? 19.329 -0.608 -2.934 1.00 88.56 192 GLU A C 1
ATOM 1507 O O . GLU A 1 192 ? 20.368 -0.803 -3.567 1.00 88.56 192 GLU A O 1
ATOM 1512 N N . LEU A 1 193 ? 18.162 -0.359 -3.541 1.00 88.31 193 LEU A N 1
ATOM 1513 C CA . LEU A 1 193 ? 18.030 -0.236 -4.995 1.00 88.31 193 LEU A CA 1
ATOM 1514 C C . LEU A 1 193 ? 18.829 0.947 -5.549 1.00 88.31 193 LEU A C 1
ATOM 1516 O O . LEU A 1 193 ? 19.499 0.805 -6.567 1.00 88.31 193 LEU A O 1
ATOM 1520 N N . GLU A 1 194 ? 18.788 2.113 -4.901 1.00 87.12 194 GLU A N 1
ATOM 1521 C CA . GLU A 1 194 ? 19.571 3.280 -5.330 1.00 87.12 194 GLU A CA 1
ATOM 1522 C C . GLU A 1 194 ? 21.074 2.981 -5.319 1.00 87.12 194 GLU A C 1
ATOM 1524 O O . GLU A 1 194 ? 21.777 3.363 -6.257 1.00 87.12 194 GLU A O 1
ATOM 1529 N N . VAL A 1 195 ? 21.568 2.266 -4.302 1.00 83.12 195 VAL A N 1
ATOM 1530 C CA . VAL A 1 195 ? 22.969 1.826 -4.214 1.00 83.12 195 VAL A CA 1
ATOM 1531 C C . VAL A 1 195 ? 23.305 0.834 -5.322 1.00 83.12 195 VAL A C 1
ATOM 1533 O O . VAL A 1 195 ? 24.325 1.008 -5.992 1.00 83.12 195 VAL A O 1
ATOM 1536 N N . LEU A 1 196 ? 22.444 -0.164 -5.545 1.00 81.81 196 LEU A N 1
ATOM 1537 C CA . LEU A 1 196 ? 22.603 -1.154 -6.611 1.00 81.81 196 LEU A CA 1
ATOM 1538 C C . LEU A 1 196 ? 22.691 -0.477 -7.985 1.00 81.81 196 LEU A C 1
ATOM 1540 O O . LEU A 1 196 ? 23.627 -0.726 -8.741 1.00 81.81 196 LEU A O 1
ATOM 1544 N N . ILE A 1 197 ? 21.773 0.448 -8.276 1.00 78.44 197 ILE A N 1
ATOM 1545 C CA . ILE A 1 197 ? 21.737 1.197 -9.539 1.00 78.44 197 ILE A CA 1
ATOM 1546 C C . ILE A 1 197 ? 22.943 2.143 -9.674 1.00 78.44 197 ILE A C 1
ATOM 1548 O O . ILE A 1 197 ? 23.480 2.327 -10.766 1.00 78.44 197 ILE A O 1
ATOM 1552 N N . SER A 1 198 ? 23.430 2.709 -8.566 1.00 74.12 198 SER A N 1
ATOM 1553 C CA . SER A 1 198 ? 24.555 3.657 -8.550 1.00 74.12 198 SER A CA 1
ATOM 1554 C C . SER A 1 198 ? 25.941 3.010 -8.676 1.00 74.12 198 SER A C 1
ATOM 1556 O O . SER A 1 198 ? 26.945 3.735 -8.686 1.00 74.12 198 SER A O 1
ATOM 1558 N N . HIS A 1 1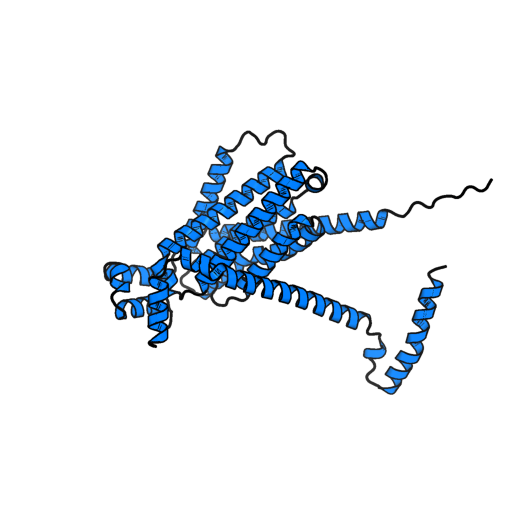99 ? 26.031 1.679 -8.811 1.00 64.75 199 HIS A N 1
ATOM 1559 C CA . HIS A 1 199 ? 27.289 0.918 -8.812 1.00 64.75 199 HIS A CA 1
ATOM 1560 C C . HIS A 1 199 ? 28.297 1.317 -9.918 1.00 64.75 199 HIS A C 1
ATOM 1562 O O . HIS A 1 199 ? 29.469 0.955 -9.860 1.00 64.75 199 HIS A O 1
ATOM 1568 N N . ARG A 1 200 ? 27.915 2.175 -10.873 1.00 51.09 200 ARG A N 1
ATOM 1569 C CA . ARG A 1 200 ? 28.842 2.796 -11.837 1.00 51.09 200 ARG A CA 1
ATOM 1570 C C . ARG A 1 200 ? 29.788 3.861 -11.276 1.00 51.09 200 ARG A C 1
ATOM 1572 O O . ARG A 1 200 ? 30.708 4.269 -11.984 1.00 51.09 200 ARG A O 1
ATOM 1579 N N . THR A 1 201 ? 29.609 4.340 -10.050 1.00 45.47 201 THR A N 1
ATOM 1580 C CA . THR A 1 201 ? 30.422 5.458 -9.547 1.00 45.47 201 THR A CA 1
ATOM 1581 C C . THR A 1 201 ? 31.441 4.935 -8.544 1.00 45.47 201 THR A C 1
ATOM 1583 O O . THR A 1 201 ? 31.063 4.392 -7.511 1.00 45.47 201 THR A O 1
ATOM 1586 N N . THR A 1 202 ? 32.737 5.127 -8.804 1.00 41.22 202 THR A N 1
ATOM 1587 C CA . THR A 1 202 ? 33.906 4.754 -7.967 1.00 41.22 202 THR A CA 1
ATOM 1588 C C . THR A 1 202 ? 33.928 5.429 -6.568 1.00 41.22 202 THR A C 1
ATOM 1590 O O . THR A 1 202 ? 34.977 5.613 -5.961 1.00 41.22 202 THR A O 1
ATOM 1593 N N . LEU A 1 203 ? 32.768 5.833 -6.044 1.00 42.12 203 LEU A N 1
ATOM 1594 C CA . LEU A 1 203 ? 32.538 6.679 -4.874 1.00 42.12 203 LEU A CA 1
ATOM 1595 C C . LEU A 1 203 ? 31.442 6.140 -3.926 1.00 42.12 203 LEU A C 1
ATOM 1597 O O . LEU A 1 203 ? 31.001 6.866 -3.044 1.00 42.12 203 LEU A O 1
ATOM 1601 N N . ALA A 1 204 ? 30.997 4.885 -4.053 1.00 45.50 204 ALA A N 1
ATOM 1602 C CA . ALA A 1 204 ? 29.880 4.362 -3.249 1.00 45.50 204 ALA A CA 1
ATOM 1603 C C . ALA A 1 204 ? 30.235 3.944 -1.798 1.00 45.50 204 ALA A C 1
ATOM 1605 O O . ALA A 1 204 ? 29.349 3.597 -1.025 1.00 45.50 204 ALA A O 1
ATOM 1606 N N . VAL A 1 205 ? 31.508 3.990 -1.383 1.00 50.69 205 VAL A N 1
ATOM 1607 C CA . VAL A 1 205 ? 31.943 3.465 -0.066 1.00 50.69 205 VAL A CA 1
ATOM 1608 C C . VAL A 1 205 ? 31.896 4.512 1.069 1.00 50.69 205 VAL A C 1
ATOM 1610 O O . VAL A 1 205 ? 32.094 4.165 2.228 1.00 50.69 205 VAL A O 1
ATOM 1613 N N . LEU A 1 206 ? 31.599 5.793 0.802 1.00 44.25 206 LEU A N 1
ATOM 1614 C CA . LEU A 1 206 ? 31.830 6.864 1.792 1.00 44.25 206 LEU A CA 1
ATOM 1615 C C . LEU A 1 206 ? 30.630 7.367 2.622 1.00 44.25 206 LEU A C 1
ATOM 1617 O O . LEU A 1 206 ? 30.846 8.248 3.448 1.00 44.25 206 LEU A O 1
ATOM 1621 N N . GLN A 1 207 ? 29.400 6.852 2.487 1.00 52.66 207 GLN A N 1
ATOM 1622 C CA . GLN A 1 207 ? 28.228 7.545 3.074 1.00 52.66 207 GLN A CA 1
ATOM 1623 C C . GLN A 1 207 ? 27.183 6.679 3.801 1.00 52.66 207 GLN A C 1
ATOM 1625 O O . GLN A 1 207 ? 26.031 7.084 3.921 1.00 52.66 207 GLN A O 1
ATOM 1630 N N . THR A 1 208 ? 27.549 5.532 4.387 1.00 57.41 208 THR A N 1
ATOM 1631 C CA . THR A 1 208 ? 26.590 4.702 5.158 1.00 57.41 208 THR A CA 1
ATOM 1632 C C . THR A 1 208 ? 25.896 5.475 6.292 1.00 57.41 208 THR A C 1
ATOM 1634 O O . THR A 1 208 ? 24.720 5.254 6.560 1.00 57.41 208 THR A O 1
ATOM 1637 N N . SER A 1 209 ? 26.585 6.423 6.940 1.00 60.56 209 SER A N 1
ATOM 1638 C CA . SER A 1 209 ? 25.981 7.251 7.997 1.00 60.56 209 SER A CA 1
ATOM 1639 C C . SER A 1 209 ? 24.940 8.240 7.459 1.00 60.56 209 SER A C 1
ATOM 1641 O O . SER A 1 209 ? 23.912 8.441 8.102 1.00 60.56 209 SER A O 1
ATOM 1643 N N . ASP A 1 210 ? 25.184 8.859 6.303 1.00 69.06 210 ASP A N 1
ATOM 1644 C CA . ASP A 1 210 ? 24.260 9.840 5.711 1.00 69.06 210 ASP A CA 1
ATOM 1645 C C . ASP A 1 210 ? 22.981 9.153 5.230 1.00 69.06 210 ASP A C 1
ATOM 1647 O O . ASP A 1 210 ? 21.875 9.639 5.457 1.00 69.06 210 ASP A O 1
ATOM 1651 N N . VAL A 1 211 ? 23.142 7.962 4.659 1.00 69.56 211 VAL A N 1
ATOM 1652 C CA . VAL A 1 211 ? 22.062 7.060 4.268 1.00 69.56 211 VAL A CA 1
ATOM 1653 C C . VAL A 1 211 ? 21.190 6.675 5.456 1.00 69.56 211 VAL A C 1
ATOM 1655 O O . VAL A 1 211 ? 19.974 6.842 5.410 1.00 69.56 211 VAL A O 1
ATOM 1658 N N . VAL A 1 212 ? 21.799 6.180 6.538 1.00 73.12 212 VAL A N 1
ATOM 1659 C CA . VAL A 1 212 ? 21.056 5.752 7.732 1.00 73.12 212 VAL A CA 1
ATOM 1660 C C . VAL A 1 212 ? 20.300 6.932 8.346 1.00 73.12 212 VAL A C 1
ATOM 1662 O O . VAL A 1 212 ? 19.142 6.782 8.736 1.00 73.12 212 VAL A O 1
ATOM 1665 N N . ASN A 1 213 ? 20.911 8.120 8.375 1.00 79.06 213 ASN A N 1
ATOM 1666 C CA . ASN A 1 213 ? 20.250 9.337 8.842 1.00 79.06 213 ASN A CA 1
ATOM 1667 C C . ASN A 1 213 ? 19.082 9.752 7.932 1.00 79.06 213 ASN A C 1
ATOM 1669 O O . ASN A 1 213 ? 18.041 10.166 8.442 1.00 79.06 213 ASN A O 1
ATOM 1673 N N . SER A 1 214 ? 19.224 9.608 6.610 1.00 79.75 214 SER A N 1
ATOM 1674 C CA . SER A 1 214 ? 18.143 9.866 5.653 1.00 79.75 214 SER A CA 1
ATOM 1675 C C . SER A 1 214 ? 16.976 8.903 5.857 1.00 79.75 214 SER A C 1
ATOM 1677 O O . SER A 1 214 ? 15.843 9.352 5.987 1.00 79.75 214 SER A O 1
ATOM 1679 N N . ILE A 1 215 ? 17.247 7.598 5.989 1.00 80.06 215 ILE A N 1
ATOM 1680 C CA . ILE A 1 215 ? 16.219 6.583 6.265 1.00 80.06 215 ILE A CA 1
ATOM 1681 C C . ILE A 1 215 ? 15.479 6.920 7.563 1.00 80.06 215 ILE A C 1
ATOM 1683 O O . ILE A 1 215 ? 14.250 6.936 7.592 1.00 80.06 215 ILE A O 1
ATOM 1687 N N . ALA A 1 216 ? 16.213 7.223 8.638 1.00 82.44 216 ALA A N 1
ATOM 1688 C CA . ALA A 1 216 ? 15.614 7.567 9.924 1.00 82.44 216 ALA A CA 1
ATOM 1689 C C . ALA A 1 216 ? 14.742 8.832 9.839 1.00 82.44 216 ALA A C 1
ATOM 1691 O O . ALA A 1 216 ? 13.674 8.888 10.453 1.00 82.44 216 ALA A O 1
ATOM 1692 N N . SER A 1 217 ? 15.176 9.833 9.067 1.00 87.38 217 SER A N 1
ATOM 1693 C CA . SER A 1 217 ? 14.411 11.057 8.822 1.00 87.38 217 SER A CA 1
ATOM 1694 C C . SER A 1 217 ? 13.118 10.767 8.058 1.00 87.38 217 SER A C 1
ATOM 1696 O O . SER A 1 217 ? 12.042 11.140 8.525 1.00 87.38 217 SER A O 1
ATOM 1698 N N . ASP A 1 218 ? 13.206 10.053 6.936 1.00 85.88 218 ASP A N 1
ATOM 1699 C CA . ASP A 1 218 ? 12.061 9.737 6.079 1.00 85.88 218 ASP A CA 1
ATOM 1700 C C . ASP A 1 218 ? 11.018 8.903 6.836 1.00 85.88 218 ASP A C 1
ATOM 1702 O O . ASP A 1 218 ? 9.830 9.232 6.847 1.00 85.88 218 ASP A O 1
ATOM 1706 N N . VAL A 1 219 ? 11.458 7.865 7.559 1.00 89.50 219 VAL A N 1
ATOM 1707 C CA . VAL A 1 219 ? 10.573 7.031 8.389 1.00 89.50 219 VAL A CA 1
ATOM 1708 C C . VAL A 1 219 ? 9.908 7.864 9.486 1.00 89.50 219 VAL A C 1
ATOM 1710 O O . VAL A 1 219 ? 8.699 7.759 9.685 1.00 89.50 219 VAL A O 1
ATOM 1713 N N . SER A 1 220 ? 10.650 8.752 10.153 1.00 89.38 220 SER A N 1
ATOM 1714 C CA . SER A 1 220 ? 10.095 9.641 11.183 1.00 89.38 220 SER A CA 1
ATOM 1715 C C . SER A 1 220 ? 8.995 10.557 10.631 1.00 89.38 220 SER A C 1
ATOM 1717 O O . SER A 1 220 ? 7.951 10.740 11.269 1.00 89.38 220 SER A O 1
ATOM 1719 N N . GLU A 1 221 ? 9.175 11.100 9.423 1.00 89.81 221 GLU A N 1
ATOM 1720 C CA . GLU A 1 221 ? 8.155 11.916 8.761 1.00 89.81 221 GLU A CA 1
ATOM 1721 C C . GLU A 1 221 ? 6.888 11.111 8.439 1.00 89.81 221 GLU A C 1
ATOM 1723 O O . GLU A 1 221 ? 5.779 11.575 8.746 1.00 89.81 221 GLU A O 1
ATOM 1728 N N . LEU A 1 222 ? 7.044 9.897 7.898 1.00 89.75 222 LEU A N 1
ATOM 1729 C CA . LEU A 1 222 ? 5.937 8.981 7.603 1.00 89.75 222 LEU A CA 1
ATOM 1730 C C . LEU A 1 222 ? 5.174 8.611 8.881 1.00 89.75 222 LEU A C 1
ATOM 1732 O O . LEU A 1 222 ? 3.963 8.835 8.962 1.00 89.75 222 LEU A O 1
ATOM 1736 N N . THR A 1 223 ? 5.869 8.125 9.912 1.00 88.56 223 THR A N 1
ATOM 1737 C CA . THR A 1 223 ? 5.280 7.725 11.200 1.00 88.56 223 THR A CA 1
ATOM 1738 C C . THR A 1 223 ? 4.543 8.889 11.861 1.00 88.56 223 THR A C 1
ATOM 1740 O O . THR A 1 223 ? 3.431 8.722 12.373 1.00 88.56 223 THR A O 1
ATOM 1743 N N . ARG A 1 224 ? 5.093 10.110 11.805 1.00 88.44 224 ARG A N 1
ATOM 1744 C CA . ARG A 1 224 ? 4.425 11.306 12.339 1.00 88.44 224 ARG A CA 1
ATOM 1745 C C . ARG A 1 224 ? 3.099 11.587 11.633 1.00 88.44 224 ARG A C 1
ATOM 1747 O O . ARG A 1 224 ? 2.120 11.933 12.297 1.00 88.44 224 ARG A O 1
ATOM 1754 N N . PHE A 1 225 ? 3.056 11.462 10.309 1.00 88.38 225 PHE A N 1
ATOM 1755 C CA . PHE A 1 225 ? 1.834 11.680 9.541 1.00 88.38 225 PHE A CA 1
ATOM 1756 C C . PHE A 1 225 ? 0.804 10.563 9.763 1.00 88.38 225 PHE A C 1
ATOM 1758 O O . PHE A 1 225 ? -0.370 10.849 10.010 1.00 88.38 225 PHE A O 1
ATOM 1765 N N . MET A 1 226 ? 1.236 9.297 9.767 1.00 89.00 226 MET A N 1
ATOM 1766 C CA . MET A 1 226 ? 0.369 8.142 10.033 1.00 89.00 226 MET A CA 1
ATOM 1767 C C . MET A 1 226 ? -0.309 8.233 11.406 1.00 89.00 226 MET A C 1
ATOM 1769 O O . MET A 1 226 ? -1.495 7.922 11.539 1.00 89.00 226 MET A O 1
ATOM 1773 N N . ASN A 1 227 ? 0.411 8.735 12.411 1.00 87.81 227 ASN A N 1
ATOM 1774 C CA . ASN A 1 227 ? -0.082 8.892 13.779 1.00 87.81 227 ASN A CA 1
ATOM 1775 C C . ASN A 1 227 ? -0.891 10.181 14.019 1.00 87.81 227 ASN A C 1
ATOM 1777 O O . ASN A 1 227 ? -1.390 10.411 15.126 1.00 87.81 227 ASN A O 1
ATOM 1781 N N . ALA A 1 228 ? -1.076 11.028 13.000 1.00 86.38 228 ALA A N 1
ATOM 1782 C CA . ALA A 1 228 ? -1.845 12.261 13.120 1.00 86.38 228 ALA A CA 1
ATOM 1783 C C . ALA A 1 228 ? -3.334 11.969 13.374 1.00 86.38 228 ALA A C 1
ATOM 1785 O O . ALA A 1 228 ? -4.079 11.580 12.472 1.00 86.38 228 ALA A O 1
ATOM 1786 N N . GLN A 1 229 ? -3.796 12.174 14.610 1.00 83.00 229 GLN A N 1
ATOM 1787 C CA . GLN A 1 229 ? -5.152 11.784 14.998 1.00 83.00 229 GLN A CA 1
ATOM 1788 C C . GLN A 1 229 ? -6.242 12.680 14.400 1.00 83.00 229 GLN A C 1
ATOM 1790 O O . GLN A 1 229 ? -6.148 13.911 14.471 1.00 83.00 229 GLN A O 1
ATOM 1795 N N . THR A 1 230 ? -7.329 12.074 13.919 1.00 83.06 230 THR A N 1
ATOM 1796 C CA . THR A 1 230 ? -8.566 12.791 13.565 1.00 83.06 230 THR A CA 1
ATOM 1797 C C . THR A 1 230 ? -9.306 13.282 14.816 1.00 83.06 230 THR A C 1
ATOM 1799 O O . THR A 1 230 ? -9.024 12.866 15.939 1.00 83.06 230 THR A O 1
ATOM 1802 N N . THR A 1 231 ? -10.286 14.179 14.658 1.00 83.06 231 THR A N 1
ATOM 1803 C CA . THR A 1 231 ? -11.106 14.641 15.798 1.00 83.06 231 THR A CA 1
ATOM 1804 C C . THR A 1 231 ? -11.849 13.489 16.474 1.00 83.06 231 THR A C 1
ATOM 1806 O O . THR A 1 231 ? -11.824 13.395 17.697 1.00 83.06 231 THR A O 1
ATOM 1809 N N . ARG A 1 232 ? -12.415 12.569 15.685 1.00 85.56 232 ARG A N 1
ATOM 1810 C CA . ARG A 1 232 ? -13.100 11.374 16.197 1.00 85.56 232 ARG A CA 1
ATOM 1811 C C . ARG A 1 232 ? -12.155 10.449 16.958 1.00 85.56 232 ARG A C 1
ATOM 1813 O O . ARG A 1 232 ? -12.493 9.997 18.045 1.00 85.56 232 ARG A O 1
ATOM 1820 N N . GLU A 1 233 ? -10.952 10.222 16.430 1.00 88.81 233 GLU A N 1
ATOM 1821 C CA . GLU A 1 233 ? -9.912 9.439 17.112 1.00 88.81 233 GLU A CA 1
ATOM 1822 C C . GLU A 1 233 ? -9.504 10.084 18.446 1.00 88.81 233 GLU A C 1
ATOM 1824 O O . GLU A 1 233 ? -9.387 9.386 19.449 1.00 88.81 233 GLU A O 1
ATOM 1829 N N . ARG A 1 234 ? -9.358 11.416 18.509 1.00 89.38 234 ARG A N 1
ATOM 1830 C CA . ARG A 1 234 ? -9.046 12.130 19.764 1.00 89.38 234 ARG A CA 1
ATOM 1831 C C . ARG A 1 234 ? -10.168 12.021 20.795 1.00 89.38 234 ARG A C 1
ATOM 1833 O O . ARG A 1 234 ? -9.893 11.830 21.982 1.00 89.38 234 ARG A O 1
ATOM 1840 N N . GLU A 1 235 ? -11.421 12.141 20.360 1.00 89.88 235 GLU A N 1
ATOM 1841 C CA . GLU A 1 235 ? -12.598 11.978 21.221 1.00 89.88 235 GLU A CA 1
ATOM 1842 C C . GLU A 1 235 ? -12.701 10.544 21.751 1.00 89.88 235 GLU A C 1
ATOM 1844 O O . GLU A 1 235 ? -12.876 10.343 22.956 1.00 89.88 235 GLU A O 1
ATOM 1849 N N . ALA A 1 236 ? -12.520 9.549 20.878 1.00 91.19 236 ALA A N 1
ATOM 1850 C CA . ALA A 1 236 ? -12.485 8.140 21.249 1.00 91.19 236 ALA A CA 1
ATOM 1851 C C . ALA A 1 236 ? -11.338 7.854 22.233 1.00 91.19 236 ALA A C 1
ATOM 1853 O O . ALA A 1 236 ? -11.576 7.290 23.300 1.00 91.19 236 ALA A O 1
ATOM 1854 N N . GLN A 1 237 ? -10.121 8.333 21.956 1.00 92.25 237 GLN A N 1
ATOM 1855 C CA . GLN A 1 237 ? -8.966 8.177 22.846 1.00 92.25 237 GLN A CA 1
ATOM 1856 C C . GLN A 1 237 ? -9.209 8.806 24.223 1.00 92.25 237 GLN A C 1
ATOM 1858 O O . GLN A 1 237 ? -8.867 8.219 25.251 1.00 92.25 237 GLN A O 1
ATOM 1863 N N . SER A 1 238 ? -9.806 9.999 24.261 1.00 93.06 238 SER A N 1
ATOM 1864 C CA . SER A 1 238 ? -10.128 10.686 25.517 1.00 93.06 238 SER A CA 1
ATOM 1865 C C . SER A 1 238 ? -11.166 9.909 26.324 1.00 93.06 238 SER A C 1
ATOM 1867 O O . SER A 1 238 ? -11.022 9.758 27.539 1.00 93.06 238 SER A O 1
ATOM 1869 N N . TYR A 1 239 ? -12.172 9.346 25.650 1.00 93.31 239 TYR A N 1
ATOM 1870 C CA . TYR A 1 239 ? -13.162 8.486 26.286 1.00 93.31 239 TYR A CA 1
ATOM 1871 C C . TYR A 1 239 ? -12.523 7.226 26.880 1.00 93.31 239 TYR A C 1
ATOM 1873 O O . TYR A 1 239 ? -12.740 6.942 28.057 1.00 93.31 239 TYR A O 1
ATOM 1881 N N . ILE A 1 240 ? -11.669 6.527 26.124 1.00 92.94 240 ILE A N 1
ATOM 1882 C CA . ILE A 1 240 ? -10.946 5.338 26.605 1.00 92.94 240 ILE A CA 1
ATOM 1883 C C . ILE A 1 240 ? -10.142 5.661 27.869 1.00 92.94 240 ILE A C 1
ATOM 1885 O O . ILE A 1 240 ? -10.235 4.941 28.865 1.00 92.94 240 ILE A O 1
ATOM 1889 N N . LYS A 1 241 ? -9.403 6.778 27.869 1.00 93.75 241 LYS A N 1
ATOM 1890 C CA . LYS A 1 241 ? -8.651 7.238 29.048 1.00 93.75 241 LYS A CA 1
ATOM 1891 C C . LYS A 1 241 ? -9.568 7.482 30.249 1.00 93.75 241 LYS A C 1
ATOM 1893 O O . LYS A 1 241 ? -9.274 7.005 31.340 1.00 93.75 241 LYS A O 1
ATOM 1898 N N . SER A 1 242 ? -10.710 8.147 30.047 1.00 94.75 242 SER A N 1
ATOM 1899 C CA . SER A 1 242 ? -11.685 8.416 31.119 1.00 94.75 242 SER A CA 1
ATOM 1900 C C . SER A 1 242 ? -12.301 7.153 31.733 1.00 94.75 242 SER A C 1
ATOM 1902 O O . SER A 1 242 ? -12.801 7.187 32.855 1.00 94.75 242 SER A O 1
ATOM 1904 N N . LYS A 1 243 ? -12.274 6.033 31.001 1.00 93.38 243 LYS A N 1
ATOM 1905 C CA . LYS A 1 243 ? -12.793 4.736 31.442 1.00 93.38 243 LYS A CA 1
ATOM 1906 C C . LYS A 1 243 ? -11.705 3.793 31.952 1.00 93.38 243 LYS A C 1
ATOM 1908 O O . LYS A 1 243 ? -12.011 2.635 32.200 1.00 93.38 243 LYS A O 1
ATOM 1913 N N . GLY A 1 244 ? -10.474 4.260 32.159 1.00 90.31 244 GLY A N 1
ATOM 1914 C CA . GLY A 1 244 ? -9.400 3.442 32.736 1.00 90.31 244 GLY A CA 1
ATOM 1915 C C . GLY A 1 244 ? -8.621 2.596 31.725 1.00 90.31 244 GLY A C 1
ATOM 1916 O O . GLY A 1 244 ? -7.944 1.656 32.126 1.00 90.31 244 GLY A O 1
ATOM 1917 N N . GLY A 1 245 ? -8.688 2.928 30.430 1.00 90.50 245 GLY A N 1
ATOM 1918 C CA . GLY A 1 245 ? -7.872 2.301 29.387 1.00 90.50 245 GLY A CA 1
ATOM 1919 C C . GLY A 1 245 ? -8.581 1.205 28.590 1.00 90.50 245 GLY A C 1
ATOM 1920 O O . GLY A 1 245 ? -9.720 0.836 28.874 1.00 90.50 245 GLY A O 1
ATOM 1921 N N . VAL A 1 246 ? -7.886 0.700 27.564 1.00 87.94 246 VAL A N 1
ATOM 1922 C CA . VAL A 1 246 ? -8.418 -0.261 26.576 1.00 87.94 246 VAL A CA 1
ATOM 1923 C C . VAL A 1 246 ? -8.925 -1.537 27.248 1.00 87.94 246 VAL A C 1
ATOM 1925 O O . VAL A 1 246 ? -10.025 -1.984 26.944 1.00 87.94 246 VAL A O 1
ATOM 1928 N N . GLU A 1 247 ? -8.200 -2.057 28.238 1.00 87.88 247 GLU A N 1
ATOM 1929 C CA . GLU A 1 247 ? -8.577 -3.279 28.963 1.00 87.88 247 GLU A CA 1
ATOM 1930 C C . GLU A 1 247 ? -9.964 -3.207 29.612 1.00 87.88 247 GLU A C 1
ATOM 1932 O O . GLU A 1 247 ? -10.695 -4.196 29.644 1.00 87.88 247 GLU A O 1
ATOM 1937 N N . ASN A 1 248 ? -10.361 -2.037 30.121 1.00 88.81 248 ASN A N 1
ATOM 1938 C CA . ASN A 1 248 ? -11.688 -1.874 30.711 1.00 88.81 248 ASN A CA 1
ATOM 1939 C C . ASN A 1 248 ? -12.784 -1.732 29.643 1.00 88.81 248 ASN A C 1
ATOM 1941 O O . ASN A 1 248 ? -13.920 -2.144 29.866 1.00 88.81 248 ASN A O 1
ATOM 1945 N N . ILE A 1 249 ? -12.445 -1.183 28.472 1.00 88.00 249 ILE A N 1
ATOM 1946 C CA . ILE A 1 249 ? -13.358 -1.113 27.324 1.00 88.00 249 ILE A CA 1
ATOM 1947 C C . ILE A 1 249 ? -13.664 -2.521 26.809 1.00 88.00 249 ILE A C 1
ATOM 1949 O O . ILE A 1 249 ? -14.826 -2.840 26.581 1.00 88.00 249 ILE A O 1
ATOM 1953 N N . LEU A 1 250 ? -12.646 -3.379 26.693 1.00 85.56 250 LEU A N 1
ATOM 1954 C CA . LEU A 1 250 ? -12.794 -4.754 26.200 1.00 85.56 250 LEU A CA 1
ATOM 1955 C C . LEU A 1 250 ? -13.666 -5.635 27.108 1.00 85.56 250 LEU A C 1
ATOM 1957 O O . LEU A 1 250 ? -14.259 -6.601 26.642 1.00 85.56 250 LEU A O 1
ATOM 1961 N N . LYS A 1 251 ? -13.773 -5.296 28.397 1.00 85.94 251 LYS A N 1
ATOM 1962 C CA . LYS A 1 251 ? -14.599 -6.023 29.375 1.00 85.94 251 LYS A CA 1
ATOM 1963 C C . LYS A 1 251 ? -16.053 -5.554 29.423 1.00 85.94 251 LYS A C 1
ATOM 1965 O O . LYS A 1 251 ? -16.865 -6.192 30.090 1.00 85.94 251 LYS A O 1
ATOM 1970 N N . ASN A 1 252 ? -16.387 -4.430 28.788 1.00 85.38 252 ASN A N 1
ATOM 1971 C CA . ASN A 1 252 ? -17.707 -3.820 28.894 1.00 85.38 252 ASN A CA 1
ATOM 1972 C C . ASN A 1 252 ? -18.249 -3.411 27.523 1.00 85.38 252 ASN A C 1
ATOM 1974 O O . ASN A 1 252 ? -17.922 -2.344 26.998 1.00 85.38 252 ASN A O 1
ATOM 1978 N N . ASP A 1 253 ? -19.176 -4.218 27.008 1.00 84.50 253 ASP A N 1
ATOM 1979 C CA . ASP A 1 253 ? -19.814 -4.010 25.705 1.00 84.50 253 ASP A CA 1
ATOM 1980 C C . ASP A 1 253 ? -20.453 -2.618 25.554 1.00 84.50 253 ASP A C 1
ATOM 1982 O O . ASP A 1 253 ? -20.447 -2.051 24.466 1.00 84.50 253 ASP A O 1
ATOM 1986 N N . LYS A 1 254 ? -20.948 -1.999 26.639 1.00 86.56 254 LYS A N 1
ATOM 1987 C CA . LYS A 1 254 ? -21.510 -0.637 26.566 1.00 86.56 254 LYS A CA 1
ATOM 1988 C C . LYS A 1 254 ? -20.441 0.417 26.298 1.00 86.56 254 LYS A C 1
ATOM 1990 O O . LYS A 1 254 ? -20.715 1.413 25.636 1.00 86.56 254 LYS A O 1
ATOM 1995 N N . PHE A 1 255 ? -19.241 0.233 26.845 1.00 89.62 255 PHE A N 1
ATOM 1996 C CA . PHE A 1 255 ? -18.130 1.143 26.579 1.00 89.62 255 PHE A CA 1
ATOM 1997 C C . PHE A 1 255 ? -17.587 0.934 25.168 1.00 89.62 255 PHE A C 1
ATOM 1999 O O . PHE A 1 255 ? -17.247 1.910 24.505 1.00 89.62 255 PHE A O 1
ATOM 2006 N N . LEU A 1 256 ? -17.558 -0.314 24.701 1.00 87.94 256 LEU A N 1
ATOM 2007 C CA . LEU A 1 256 ? -17.181 -0.656 23.334 1.00 87.94 256 LEU A CA 1
ATOM 2008 C C . LEU A 1 256 ? -18.139 -0.035 22.303 1.00 87.94 256 LEU A C 1
ATOM 2010 O O . LEU A 1 256 ? -17.675 0.595 21.353 1.00 87.94 256 LEU A O 1
ATOM 2014 N N . ASP A 1 257 ? -19.452 -0.130 22.536 1.00 87.44 257 ASP A N 1
ATOM 2015 C CA . ASP A 1 257 ? -20.491 0.509 21.715 1.00 87.44 257 ASP A CA 1
ATOM 2016 C C . ASP A 1 257 ? -20.285 2.031 21.617 1.00 87.44 257 ASP A C 1
ATOM 2018 O O . ASP A 1 257 ? -20.386 2.614 20.538 1.00 87.44 257 ASP A O 1
ATOM 2022 N N . GLU A 1 258 ? -19.971 2.689 22.736 1.00 89.44 258 GLU A N 1
ATOM 2023 C CA . GLU A 1 258 ? -19.750 4.139 22.775 1.00 89.44 258 GLU A CA 1
ATOM 2024 C C . GLU A 1 258 ? -18.470 4.542 22.025 1.00 89.44 258 GLU A C 1
ATOM 2026 O O . GLU A 1 258 ? -18.457 5.553 21.320 1.00 89.44 258 GLU A O 1
ATOM 2031 N N . VAL A 1 259 ? -17.395 3.749 22.123 1.00 90.81 259 VAL A N 1
ATOM 2032 C CA . VAL A 1 259 ? -16.171 3.975 21.333 1.00 90.81 259 VAL A CA 1
ATOM 2033 C C . VAL A 1 259 ? -16.462 3.807 19.842 1.00 90.81 259 VAL A C 1
ATOM 2035 O O . VAL A 1 259 ? -16.063 4.661 19.050 1.00 90.81 259 VAL A O 1
ATOM 2038 N N . ALA A 1 260 ? -17.195 2.760 19.457 1.00 90.06 260 ALA A N 1
ATOM 2039 C CA . ALA A 1 260 ? -17.605 2.547 18.073 1.00 90.06 260 ALA A CA 1
ATOM 2040 C C . ALA A 1 260 ? -18.431 3.730 17.540 1.00 90.06 260 ALA A C 1
ATOM 2042 O O . ALA A 1 260 ? -18.114 4.281 16.484 1.00 90.06 260 ALA A O 1
ATOM 2043 N N . ALA A 1 261 ? -19.410 4.207 18.316 1.00 89.31 261 ALA A N 1
ATOM 2044 C CA . ALA A 1 261 ? -20.231 5.360 17.957 1.00 89.31 261 ALA A CA 1
ATOM 2045 C C . ALA A 1 261 ? -19.397 6.637 17.748 1.00 89.31 261 ALA A C 1
ATOM 2047 O O . ALA A 1 261 ? -19.602 7.351 16.765 1.00 89.31 261 ALA A O 1
ATOM 2048 N N . LYS A 1 262 ? -18.406 6.906 18.612 1.00 89.56 262 LYS A N 1
ATOM 2049 C CA . LYS A 1 262 ? -17.493 8.059 18.462 1.00 89.56 262 LYS A CA 1
ATOM 2050 C C . LYS A 1 262 ? -16.637 7.982 17.198 1.00 89.56 262 LYS A C 1
ATOM 2052 O O . LYS A 1 262 ? -16.350 9.007 16.583 1.00 89.56 262 LYS A O 1
ATOM 2057 N N . LEU A 1 263 ? -16.267 6.775 16.777 1.00 87.31 263 LEU A N 1
ATOM 2058 C CA . LEU A 1 263 ? -15.546 6.543 15.524 1.00 87.31 263 LEU A CA 1
ATOM 2059 C C . LEU A 1 263 ? -16.466 6.615 14.289 1.00 87.31 263 LEU A C 1
ATOM 2061 O O . LEU A 1 263 ? -15.982 6.725 13.162 1.00 87.31 263 LEU A O 1
ATOM 2065 N N . GLY A 1 264 ? -17.788 6.647 14.486 1.00 85.19 264 GLY A N 1
ATOM 2066 C CA . GLY A 1 264 ? -18.781 6.571 13.415 1.00 85.19 264 GLY A CA 1
ATOM 2067 C C . GLY A 1 264 ? -18.972 5.152 12.875 1.00 85.19 264 GLY A C 1
ATOM 2068 O O . GLY A 1 264 ? -19.433 4.988 11.748 1.00 85.19 264 GLY A O 1
ATOM 2069 N N . ASP A 1 265 ? -18.596 4.142 13.659 1.00 83.94 265 ASP A N 1
ATOM 2070 C CA . ASP A 1 265 ? -18.768 2.727 13.350 1.00 83.94 265 ASP A CA 1
ATOM 2071 C C . ASP A 1 265 ? -20.135 2.256 13.868 1.00 83.94 265 ASP A C 1
ATOM 2073 O O . ASP A 1 265 ? -20.376 2.156 15.074 1.00 83.94 265 ASP A O 1
ATOM 2077 N N . ASN A 1 266 ? -21.057 1.978 12.945 1.00 76.69 266 ASN A N 1
ATOM 2078 C CA . ASN A 1 266 ? -22.382 1.467 13.281 1.00 76.69 266 ASN A CA 1
ATOM 2079 C C . ASN A 1 266 ? -22.285 -0.035 13.582 1.00 76.69 266 ASN A C 1
ATOM 2081 O O . ASN A 1 266 ? -22.424 -0.888 12.696 1.00 76.69 266 ASN A O 1
ATOM 2085 N N . VAL A 1 267 ? -22.021 -0.379 14.841 1.00 74.75 267 VAL A N 1
ATOM 2086 C CA . VAL A 1 267 ? -22.048 -1.769 15.309 1.00 74.75 267 VAL A CA 1
ATOM 2087 C C . VAL A 1 267 ? -23.505 -2.187 15.490 1.00 74.75 267 VAL A C 1
ATOM 2089 O O . VAL A 1 267 ? -24.178 -1.815 16.450 1.00 74.75 267 VAL A O 1
ATOM 2092 N N . THR A 1 268 ? -24.030 -2.952 14.530 1.00 69.88 268 THR A N 1
ATOM 2093 C CA . THR A 1 268 ? -25.351 -3.570 14.666 1.00 69.88 268 THR A CA 1
ATOM 2094 C C . THR A 1 268 ? -25.319 -4.527 15.852 1.00 69.88 268 THR A C 1
ATOM 2096 O O . THR A 1 268 ? -24.455 -5.402 15.920 1.00 69.88 268 THR A O 1
ATOM 2099 N N . LYS A 1 269 ? -26.278 -4.393 16.774 1.00 68.56 269 LYS A N 1
ATOM 2100 C CA . LYS A 1 269 ? -26.403 -5.238 17.972 1.00 68.56 269 LYS A CA 1
ATOM 2101 C C . LYS A 1 269 ? -26.944 -6.626 17.630 1.00 68.56 269 LYS A C 1
ATOM 2103 O O . LYS A 1 269 ? -28.011 -7.021 18.086 1.00 68.56 269 LYS A O 1
ATOM 2108 N N . SER A 1 270 ? -26.223 -7.354 16.783 1.00 74.12 270 SER A N 1
ATOM 2109 C CA . SER A 1 270 ? -26.472 -8.767 16.525 1.00 74.12 270 SER A CA 1
ATOM 2110 C C . SER A 1 270 ? -25.469 -9.617 17.304 1.00 74.12 270 SER A C 1
ATOM 2112 O O . SER A 1 270 ? -24.305 -9.241 17.474 1.00 74.12 270 SER A O 1
ATOM 2114 N N . ILE A 1 271 ? -25.911 -10.794 17.750 1.00 70.69 271 ILE A N 1
ATOM 2115 C CA . ILE A 1 271 ? -25.060 -11.773 18.445 1.00 70.69 271 ILE A CA 1
ATOM 2116 C C . ILE A 1 271 ? -23.847 -12.147 17.576 1.00 70.69 271 ILE A C 1
ATOM 2118 O O . ILE A 1 271 ? -22.739 -12.310 18.081 1.00 70.69 271 ILE A O 1
ATOM 2122 N N . GLN A 1 272 ? -24.039 -12.245 16.259 1.00 76.31 272 GLN A N 1
ATOM 2123 C CA . GLN A 1 272 ? -22.976 -12.590 15.318 1.00 76.31 272 GLN A CA 1
ATOM 2124 C C . GLN A 1 272 ? -21.943 -11.466 15.178 1.00 76.31 272 GLN A C 1
ATOM 2126 O O . GLN A 1 272 ? -20.742 -11.734 15.194 1.00 76.31 272 GLN A O 1
ATOM 2131 N N . THR A 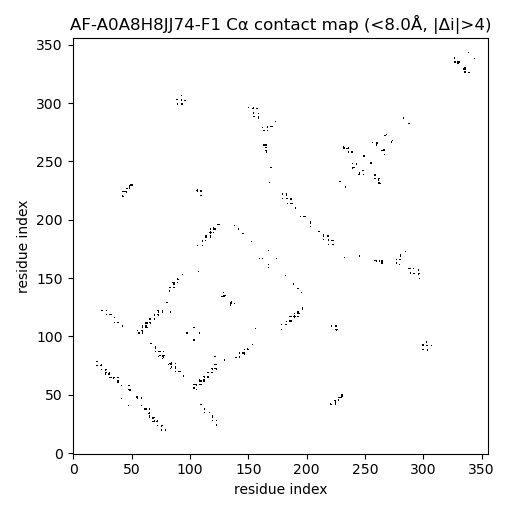1 273 ? -22.392 -10.210 15.119 1.00 75.44 273 THR A N 1
ATOM 2132 C CA . THR A 1 273 ? -21.506 -9.039 15.077 1.00 75.44 273 THR A CA 1
ATOM 2133 C C . THR A 1 273 ? -20.678 -8.944 16.356 1.00 75.44 273 THR A C 1
ATOM 2135 O O . THR A 1 273 ? -19.461 -8.815 16.271 1.00 75.44 273 THR A O 1
ATOM 2138 N N . SER A 1 274 ? -21.301 -9.111 17.527 1.00 74.25 274 SER A N 1
ATOM 2139 C CA . SER A 1 274 ? -20.597 -9.107 18.817 1.00 74.25 274 SER A CA 1
ATOM 2140 C C . SER A 1 274 ? -19.537 -10.216 18.909 1.00 74.25 274 SER A C 1
ATOM 2142 O O . SER A 1 274 ? -18.387 -9.930 19.237 1.00 74.25 274 SER A O 1
ATOM 2144 N N . ARG A 1 275 ? -19.856 -11.457 18.505 1.00 77.62 275 ARG A N 1
ATOM 2145 C CA . ARG A 1 275 ? -18.862 -12.549 18.472 1.00 77.62 275 ARG A CA 1
ATOM 2146 C C . ARG A 1 275 ? -17.705 -12.273 17.515 1.00 77.62 275 ARG A C 1
ATOM 2148 O O . ARG A 1 275 ? -16.558 -12.490 17.885 1.00 77.62 275 ARG A O 1
ATOM 2155 N N . SER A 1 276 ? -17.989 -11.791 16.302 1.00 82.12 276 SER A N 1
ATOM 2156 C CA . SER A 1 276 ? -16.938 -11.454 15.327 1.00 82.12 276 SER A CA 1
ATOM 2157 C C . SER A 1 276 ? -16.015 -10.342 15.833 1.00 82.12 276 SER A C 1
ATOM 2159 O O . SER A 1 276 ? -14.804 -10.386 15.613 1.00 82.12 276 SER A O 1
ATOM 2161 N N . LEU A 1 277 ? -16.584 -9.377 16.560 1.00 82.81 277 LEU A N 1
ATOM 2162 C CA . LEU A 1 277 ? -15.866 -8.265 17.158 1.00 82.81 277 LEU A CA 1
ATOM 2163 C C . LEU A 1 277 ? -14.948 -8.752 18.282 1.00 82.81 277 LEU A C 1
ATOM 2165 O O . LEU A 1 277 ? -13.760 -8.450 18.265 1.00 82.81 277 LEU A O 1
ATOM 2169 N N . GLN A 1 278 ? -15.471 -9.567 19.201 1.00 81.50 278 GLN A N 1
ATOM 2170 C CA . GLN A 1 278 ? -14.679 -10.168 20.276 1.00 81.50 278 GLN A CA 1
ATOM 2171 C C . GLN A 1 278 ? -13.564 -11.063 19.727 1.00 81.50 278 GLN A C 1
ATOM 2173 O O . GLN A 1 278 ? -12.415 -10.925 20.143 1.00 81.50 278 GLN A O 1
ATOM 2178 N N . TYR A 1 279 ? -13.860 -11.917 18.743 1.00 85.00 279 TYR A N 1
ATOM 2179 C CA . TYR A 1 279 ? -12.840 -12.734 18.086 1.00 85.00 279 TYR A CA 1
ATOM 2180 C C . TYR A 1 279 ? -11.724 -11.862 17.497 1.00 85.00 279 TYR A C 1
ATOM 2182 O O . TYR A 1 279 ? -10.556 -12.068 17.805 1.00 85.00 279 TYR A O 1
ATOM 2190 N N . SER A 1 280 ? -12.077 -10.820 16.740 1.00 86.38 280 SER A N 1
ATOM 2191 C CA . SER A 1 280 ? -11.096 -9.927 16.107 1.00 86.38 280 SER A CA 1
ATOM 2192 C C . SER A 1 280 ? -10.311 -9.069 17.103 1.00 86.38 280 SER A C 1
ATOM 2194 O O . SER A 1 280 ? -9.248 -8.569 16.757 1.00 86.38 280 SER A O 1
ATOM 2196 N N . LEU A 1 281 ? -10.807 -8.855 18.323 1.00 86.56 281 LEU A N 1
ATOM 2197 C CA . LEU A 1 281 ? -10.090 -8.116 19.369 1.00 86.56 281 LEU A CA 1
ATOM 2198 C C . LEU A 1 281 ? -9.090 -9.003 20.118 1.00 86.56 281 LEU A C 1
ATOM 2200 O O . LEU A 1 281 ? -8.005 -8.535 20.459 1.00 86.56 281 LEU A O 1
ATOM 2204 N N . HIS A 1 282 ? -9.437 -10.272 20.343 1.00 83.88 282 HIS A N 1
ATOM 2205 C CA . HIS A 1 282 ? -8.630 -11.206 21.131 1.00 83.88 282 HIS A CA 1
ATOM 2206 C C . HIS A 1 282 ? -7.713 -12.109 20.299 1.00 83.88 282 HIS A C 1
ATOM 2208 O O . HIS A 1 282 ? -6.746 -12.638 20.841 1.00 83.88 282 HIS A O 1
ATOM 2214 N N . ALA A 1 283 ? -7.986 -12.283 19.004 1.00 86.81 283 ALA A N 1
ATOM 2215 C CA . ALA A 1 283 ? -7.164 -13.106 18.128 1.00 86.81 283 ALA A CA 1
ATOM 2216 C C . ALA A 1 283 ? -5.744 -12.543 17.974 1.00 86.81 283 ALA A C 1
ATOM 2218 O O . ALA A 1 283 ? -5.526 -11.325 17.922 1.00 86.81 283 ALA A O 1
ATOM 2219 N N . ASP A 1 284 ? -4.773 -13.442 17.853 1.00 90.38 284 ASP A N 1
ATOM 2220 C CA . ASP A 1 284 ? -3.400 -13.075 17.537 1.00 90.38 284 ASP A CA 1
ATOM 2221 C C . ASP A 1 284 ? -3.316 -12.499 16.114 1.00 90.38 284 ASP A C 1
ATOM 2223 O O . ASP A 1 284 ? -3.800 -13.109 15.163 1.00 90.38 284 ASP A O 1
ATOM 2227 N N . LEU A 1 285 ? -2.724 -11.305 15.978 1.00 90.94 285 LEU A N 1
ATOM 2228 C CA . LEU A 1 285 ? -2.631 -10.632 14.681 1.00 90.94 285 LEU A CA 1
ATOM 2229 C C . LEU A 1 285 ? -1.705 -11.386 13.731 1.00 90.94 285 LEU A C 1
ATOM 2231 O O . LEU A 1 285 ? -2.000 -11.471 12.544 1.00 90.94 285 LEU A O 1
ATOM 2235 N N . GLU A 1 286 ? -0.600 -11.925 14.245 1.00 91.69 286 GLU A N 1
ATOM 2236 C CA . GLU A 1 286 ? 0.392 -12.616 13.424 1.00 91.69 286 GLU A CA 1
ATOM 2237 C C . GLU A 1 286 ? -0.194 -13.914 12.863 1.00 91.69 286 GLU A C 1
ATOM 2239 O O . GLU A 1 286 ? -0.077 -14.200 11.669 1.00 91.69 286 GLU A O 1
ATOM 2244 N N . LEU A 1 287 ? -0.937 -14.646 13.698 1.00 92.62 287 LEU A N 1
ATOM 2245 C CA . LEU A 1 287 ? -1.677 -15.823 13.259 1.00 92.62 287 LEU A CA 1
ATOM 2246 C C . LEU A 1 287 ? -2.734 -15.460 12.208 1.00 92.62 287 LEU A C 1
ATOM 2248 O O . LEU A 1 287 ? -2.810 -16.126 11.180 1.00 92.62 287 LEU A O 1
ATOM 2252 N N . GLN A 1 288 ? -3.496 -14.379 12.414 1.00 92.56 288 GLN A N 1
ATOM 2253 C CA . GLN A 1 288 ? -4.482 -13.913 11.433 1.00 92.56 288 GLN A CA 1
ATOM 2254 C C . GLN A 1 288 ? -3.838 -13.548 10.092 1.00 92.56 288 GLN A C 1
ATOM 2256 O O . GLN A 1 288 ? -4.388 -13.879 9.045 1.00 92.56 288 GLN A O 1
ATOM 2261 N N . LEU A 1 289 ? -2.675 -12.892 10.101 1.00 94.38 289 LEU A N 1
ATOM 2262 C CA . LEU A 1 289 ? -1.923 -12.583 8.884 1.00 94.38 289 LEU A CA 1
ATOM 2263 C C . LEU A 1 289 ? -1.485 -13.864 8.171 1.00 94.38 289 LEU A C 1
ATOM 2265 O O . LEU A 1 289 ? -1.694 -13.992 6.963 1.00 94.38 289 LEU A O 1
ATOM 2269 N N . LYS A 1 290 ? -0.939 -14.830 8.912 1.00 94.75 290 LYS A N 1
ATOM 2270 C CA . LYS A 1 290 ? -0.490 -16.114 8.366 1.00 94.75 290 LYS A CA 1
ATOM 2271 C C . LYS A 1 290 ? -1.640 -16.927 7.769 1.00 94.75 290 LYS A C 1
ATOM 2273 O O . LYS A 1 290 ? -1.532 -17.421 6.652 1.00 94.75 290 LYS A O 1
ATOM 2278 N N . GLU A 1 291 ? -2.755 -17.041 8.484 1.00 93.44 291 GLU A N 1
ATOM 2279 C CA . GLU A 1 291 ? -3.945 -17.766 8.023 1.00 93.44 291 GLU A CA 1
ATOM 2280 C C . GLU A 1 291 ? -4.610 -17.080 6.821 1.00 93.44 291 GLU A C 1
ATOM 2282 O O . GLU A 1 291 ? -5.141 -17.748 5.933 1.00 93.44 291 GLU A O 1
ATOM 2287 N N . ASN A 1 292 ? -4.548 -15.747 6.750 1.00 95.56 292 ASN A N 1
ATOM 2288 C CA . ASN A 1 292 ? -5.123 -14.989 5.644 1.00 95.56 292 ASN A CA 1
ATOM 2289 C C . ASN A 1 292 ? -4.332 -15.115 4.336 1.00 95.56 292 ASN A C 1
ATOM 2291 O O . ASN A 1 292 ? -4.898 -14.887 3.266 1.00 95.56 292 ASN A O 1
ATOM 2295 N N . GLN A 1 293 ? -3.053 -15.492 4.402 1.00 94.56 293 GLN A N 1
ATOM 2296 C CA . GLN A 1 293 ? -2.136 -15.424 3.267 1.00 94.56 293 GLN A CA 1
ATOM 2297 C C . GLN A 1 293 ? -2.640 -16.199 2.043 1.00 94.56 293 GLN A C 1
ATOM 2299 O O . GLN A 1 293 ? -2.636 -15.661 0.939 1.00 94.56 293 GLN A O 1
ATOM 2304 N N . ALA A 1 294 ? -3.147 -17.422 2.226 1.00 94.81 294 ALA A N 1
ATOM 2305 C CA . ALA A 1 294 ? -3.659 -18.232 1.118 1.00 94.81 294 ALA A CA 1
ATOM 2306 C C . ALA A 1 294 ? -4.877 -17.587 0.428 1.00 94.81 294 ALA A C 1
ATOM 2308 O O . ALA A 1 294 ? -4.971 -17.567 -0.799 1.00 94.81 294 ALA A O 1
ATOM 2309 N N . ILE A 1 295 ? -5.792 -17.010 1.215 1.00 95.25 295 ILE A N 1
ATOM 2310 C CA . ILE A 1 295 ? -6.977 -16.313 0.693 1.00 95.25 295 ILE A CA 1
ATOM 2311 C C . ILE A 1 295 ? -6.559 -15.036 -0.035 1.00 95.25 295 ILE A C 1
ATOM 2313 O O . ILE A 1 295 ? -7.097 -14.729 -1.099 1.00 95.25 295 ILE A O 1
ATOM 2317 N N . PHE A 1 296 ? -5.601 -14.296 0.526 1.00 96.94 296 PHE A N 1
ATOM 2318 C CA . PHE A 1 296 ? -5.075 -13.091 -0.096 1.00 96.94 296 PHE A CA 1
ATOM 2319 C C . PHE A 1 296 ? -4.405 -13.395 -1.441 1.00 96.94 296 PHE A C 1
ATOM 2321 O O . PHE A 1 296 ? -4.735 -12.736 -2.422 1.00 96.94 296 PHE A O 1
ATOM 2328 N N . VAL A 1 297 ? -3.545 -14.414 -1.520 1.00 95.44 297 VAL A N 1
ATOM 2329 C CA . VAL A 1 297 ? -2.882 -14.814 -2.774 1.00 95.44 297 VAL A CA 1
ATOM 2330 C C . VAL A 1 297 ? -3.911 -15.176 -3.845 1.00 95.44 297 VAL A C 1
ATOM 2332 O O . VAL A 1 297 ? -3.833 -14.678 -4.964 1.00 95.44 297 VAL A O 1
ATOM 2335 N N . MET A 1 298 ? -4.933 -15.964 -3.494 1.00 95.88 298 MET A N 1
ATOM 2336 C CA . MET A 1 298 ? -6.014 -16.306 -4.426 1.00 95.88 298 MET A CA 1
ATOM 2337 C C . MET A 1 298 ? -6.773 -15.061 -4.910 1.00 95.88 298 MET A C 1
ATOM 2339 O O . MET A 1 298 ? -7.088 -14.928 -6.092 1.00 95.88 298 MET A O 1
ATOM 2343 N N . LYS A 1 299 ? -7.061 -14.126 -3.999 1.00 95.94 299 LYS A N 1
ATOM 2344 C CA . LYS A 1 299 ? -7.724 -12.860 -4.328 1.00 95.94 299 LYS A CA 1
ATOM 2345 C C . LYS A 1 299 ? -6.860 -11.991 -5.242 1.00 95.94 299 LYS A C 1
ATOM 2347 O O . LYS A 1 299 ? -7.390 -11.404 -6.180 1.00 95.94 299 LYS A O 1
ATOM 2352 N N . LEU A 1 300 ? -5.559 -11.910 -4.974 1.00 96.12 300 LEU A N 1
ATOM 2353 C CA . LEU A 1 300 ? -4.613 -11.151 -5.782 1.00 96.12 300 LEU A CA 1
ATOM 2354 C C . LEU A 1 300 ? -4.522 -11.724 -7.199 1.00 96.12 300 LEU A C 1
ATOM 2356 O O . LEU A 1 300 ? -4.608 -10.959 -8.155 1.00 96.12 300 LEU A O 1
ATOM 2360 N N . GLN A 1 301 ? -4.439 -13.052 -7.331 1.00 95.38 301 GLN A N 1
ATOM 2361 C CA . GLN A 1 301 ? -4.423 -13.721 -8.632 1.00 95.38 301 GLN A CA 1
ATOM 2362 C C . GLN A 1 301 ? -5.688 -13.413 -9.438 1.00 95.38 301 GLN A C 1
ATOM 2364 O O . GLN A 1 301 ? -5.598 -12.978 -10.576 1.00 95.38 301 GLN A O 1
ATOM 2369 N N . CYS A 1 302 ? -6.864 -13.509 -8.816 1.00 95.31 302 CYS A N 1
ATOM 2370 C CA . CYS A 1 302 ? -8.126 -13.168 -9.476 1.00 95.31 302 CYS A CA 1
ATOM 2371 C C . CYS A 1 302 ? -8.144 -11.719 -10.003 1.00 95.31 302 CYS A C 1
ATOM 2373 O O . CYS A 1 302 ? -8.686 -11.445 -11.071 1.00 95.31 302 CYS A O 1
ATOM 2375 N N . VAL A 1 303 ? -7.535 -10.773 -9.280 1.00 95.62 303 VAL A N 1
ATOM 2376 C CA . VAL A 1 303 ? -7.417 -9.384 -9.747 1.00 95.62 303 VAL A CA 1
ATOM 2377 C C . VAL A 1 303 ? -6.436 -9.256 -10.911 1.00 95.62 303 VAL A C 1
ATOM 2379 O O . VAL A 1 303 ? -6.725 -8.500 -11.838 1.00 95.62 303 VAL A O 1
ATOM 2382 N N . LYS A 1 304 ? -5.312 -9.983 -10.889 1.00 94.50 304 LYS A N 1
ATOM 2383 C CA . LYS A 1 304 ? -4.377 -10.044 -12.023 1.00 94.50 304 LYS A CA 1
ATOM 2384 C C . LYS A 1 304 ? -5.078 -10.564 -13.281 1.00 94.50 304 LYS A C 1
ATOM 2386 O O . LYS A 1 304 ? -5.075 -9.865 -14.291 1.00 94.50 304 LYS A O 1
ATOM 2391 N N . ASP A 1 305 ? -5.785 -11.688 -13.171 1.00 94.12 305 ASP A N 1
ATOM 2392 C CA . ASP A 1 305 ? -6.525 -12.301 -14.281 1.00 94.12 305 ASP A CA 1
ATOM 2393 C C . ASP A 1 305 ? -7.585 -11.335 -14.849 1.00 94.12 305 ASP A C 1
ATOM 2395 O O . ASP A 1 305 ? -7.722 -11.178 -16.059 1.00 94.12 305 ASP A O 1
ATOM 2399 N N . GLN A 1 306 ? -8.305 -10.609 -13.983 1.00 92.94 306 GLN A N 1
ATOM 2400 C CA . GLN A 1 306 ? -9.277 -9.593 -14.411 1.00 92.94 306 GLN A CA 1
ATOM 2401 C C . GLN A 1 306 ? -8.631 -8.416 -15.153 1.00 92.94 306 GLN A C 1
ATOM 2403 O O . GLN A 1 306 ? -9.230 -7.860 -16.079 1.00 92.94 306 GLN A O 1
ATOM 2408 N N . ILE A 1 307 ? -7.440 -7.984 -14.724 1.00 91.38 307 ILE A N 1
ATOM 2409 C CA . ILE A 1 307 ? -6.690 -6.927 -15.410 1.00 91.38 307 ILE A CA 1
ATOM 2410 C C . ILE A 1 307 ? -6.295 -7.417 -16.805 1.00 91.38 307 ILE A C 1
ATOM 2412 O O . ILE A 1 307 ? -6.532 -6.700 -17.778 1.00 91.38 307 ILE A O 1
ATOM 2416 N N . GLU A 1 308 ? -5.755 -8.631 -16.905 1.00 90.50 308 GLU A N 1
ATOM 2417 C CA . GLU A 1 308 ? -5.357 -9.247 -18.171 1.00 90.50 308 GLU A CA 1
ATOM 2418 C C . GLU A 1 308 ? -6.553 -9.410 -19.123 1.00 90.50 308 GLU A C 1
ATOM 2420 O O . GLU A 1 308 ? -6.515 -8.960 -20.270 1.00 90.50 308 GLU A O 1
ATOM 2425 N N . GLU A 1 309 ? -7.673 -9.949 -18.634 1.00 90.00 309 GLU A N 1
ATOM 2426 C CA . GLU A 1 309 ? -8.902 -10.104 -19.416 1.00 90.00 309 GLU A CA 1
ATOM 2427 C C . GLU A 1 309 ? -9.429 -8.749 -19.916 1.00 90.00 309 GLU A C 1
ATOM 2429 O O . GLU A 1 309 ? -9.837 -8.611 -21.074 1.00 90.00 309 GLU A O 1
ATOM 2434 N N . SER A 1 310 ? -9.387 -7.713 -19.073 1.00 86.19 310 SER A N 1
ATOM 2435 C CA . SER A 1 310 ? -9.804 -6.364 -19.461 1.00 86.19 310 SER A CA 1
ATOM 2436 C C . SER A 1 310 ? -8.925 -5.784 -20.572 1.00 86.19 310 SER A C 1
ATOM 2438 O O . SER A 1 310 ? -9.443 -5.098 -21.463 1.00 86.19 310 SER A O 1
ATOM 2440 N N . VAL A 1 311 ? -7.617 -6.052 -20.547 1.00 85.44 311 VAL A N 1
ATOM 2441 C CA . VAL A 1 311 ? -6.687 -5.657 -21.614 1.00 85.44 311 VAL A CA 1
ATOM 2442 C C . VAL A 1 311 ? -7.014 -6.422 -22.895 1.00 85.44 311 VAL A C 1
ATOM 2444 O O . VAL A 1 311 ? -7.289 -5.794 -23.917 1.00 85.44 311 VAL A O 1
ATOM 2447 N N . ASN A 1 312 ? -7.122 -7.750 -22.832 1.00 85.00 312 ASN A N 1
ATOM 2448 C CA . ASN A 1 312 ? -7.425 -8.606 -23.983 1.00 85.00 312 ASN A CA 1
ATOM 2449 C C . ASN A 1 312 ? -8.762 -8.249 -24.652 1.00 85.00 312 ASN A C 1
ATOM 2451 O O . ASN A 1 312 ? -8.860 -8.167 -25.882 1.00 85.00 312 ASN A O 1
ATOM 2455 N N . ARG A 1 313 ? -9.797 -7.959 -23.856 1.00 83.50 313 ARG A N 1
ATOM 2456 C CA . ARG A 1 313 ? -11.101 -7.516 -24.366 1.00 83.50 313 ARG A CA 1
ATOM 2457 C C . ARG A 1 313 ? -11.026 -6.144 -25.031 1.00 83.50 313 ARG A C 1
ATOM 2459 O O . ARG A 1 313 ? -11.676 -5.929 -26.058 1.00 83.50 313 ARG A O 1
ATOM 2466 N N . SER A 1 314 ? -10.240 -5.225 -24.475 1.00 80.12 314 SER A N 1
ATOM 2467 C CA . SER A 1 314 ? -10.019 -3.900 -25.065 1.00 80.12 314 SER A CA 1
ATOM 2468 C C . SER A 1 314 ? -9.284 -4.017 -26.400 1.00 80.12 314 SER A C 1
ATOM 2470 O O . SER A 1 314 ? -9.751 -3.459 -27.390 1.00 80.12 314 SER A O 1
ATOM 2472 N N . THR A 1 315 ? -8.224 -4.829 -26.463 1.00 80.69 315 THR A N 1
ATOM 2473 C CA . THR A 1 315 ? -7.485 -5.138 -27.696 1.00 80.69 315 THR A CA 1
ATOM 2474 C C . THR A 1 315 ? -8.394 -5.755 -28.752 1.00 80.69 315 THR A C 1
ATOM 2476 O O . THR A 1 315 ? -8.446 -5.263 -29.874 1.00 80.69 315 THR A O 1
ATOM 2479 N N . THR A 1 316 ? -9.196 -6.759 -28.388 1.00 79.88 316 THR A N 1
ATOM 2480 C CA . THR A 1 316 ? -10.161 -7.389 -29.306 1.00 79.88 316 THR A CA 1
ATOM 2481 C C . THR A 1 316 ? -11.187 -6.378 -29.814 1.00 79.88 316 THR A C 1
ATOM 2483 O O . THR A 1 316 ? -11.485 -6.344 -31.001 1.00 79.88 316 THR A O 1
ATOM 2486 N N . THR A 1 317 ? -11.696 -5.502 -28.945 1.00 77.62 317 THR A N 1
ATOM 2487 C CA . THR A 1 317 ? -12.650 -4.456 -29.341 1.00 77.62 317 THR A CA 1
ATOM 2488 C C . THR A 1 317 ? -12.018 -3.450 -30.307 1.00 77.62 317 THR A C 1
ATOM 2490 O O . THR A 1 317 ? -12.671 -3.025 -31.260 1.00 77.62 317 THR A O 1
ATOM 2493 N N . ILE A 1 318 ? -10.759 -3.062 -30.079 1.00 75.81 318 ILE A N 1
ATOM 2494 C CA . ILE A 1 318 ? -10.008 -2.167 -30.969 1.00 75.81 318 ILE A CA 1
ATOM 2495 C C . ILE A 1 318 ? -9.767 -2.846 -32.318 1.00 75.81 318 ILE A C 1
ATOM 2497 O O . ILE A 1 318 ? -10.055 -2.232 -33.341 1.00 75.81 318 ILE A O 1
ATOM 2501 N N . LEU A 1 319 ? -9.320 -4.107 -32.327 1.00 73.25 319 LEU A N 1
ATOM 2502 C CA . LEU A 1 319 ? -9.126 -4.894 -33.547 1.00 73.25 319 LEU A CA 1
ATOM 2503 C C . LEU A 1 319 ? -10.434 -5.038 -34.327 1.00 73.25 319 LEU A C 1
ATOM 2505 O O . LEU A 1 319 ? -10.472 -4.702 -35.501 1.00 73.25 319 LEU A O 1
ATOM 2509 N N . MET A 1 320 ? -11.542 -5.392 -33.667 1.00 71.50 320 MET A N 1
ATOM 2510 C CA . MET A 1 320 ? -12.856 -5.456 -34.314 1.00 71.50 320 MET A CA 1
ATOM 2511 C C . MET A 1 320 ? -13.272 -4.113 -34.919 1.00 71.50 320 MET A C 1
ATOM 2513 O O . MET A 1 320 ? -13.828 -4.087 -36.013 1.00 71.50 320 MET A O 1
ATOM 2517 N N . LYS A 1 321 ? -13.018 -2.989 -34.236 1.00 71.75 321 LYS A N 1
ATOM 2518 C CA . LYS A 1 321 ? -13.305 -1.650 -34.774 1.00 71.75 321 LYS A CA 1
ATOM 2519 C C . LYS A 1 321 ? -12.371 -1.254 -35.916 1.00 71.75 321 LYS A C 1
ATOM 2521 O O . LYS A 1 321 ? -12.806 -0.516 -36.791 1.00 71.75 321 LYS A O 1
ATOM 2526 N N . LEU A 1 322 ? -11.125 -1.718 -35.911 1.00 70.88 322 LEU A N 1
ATOM 2527 C CA . LEU A 1 322 ? -10.166 -1.484 -36.988 1.00 70.88 322 LEU A CA 1
ATOM 2528 C C . LEU A 1 322 ? -10.506 -2.324 -38.230 1.00 70.88 322 LEU A C 1
ATOM 2530 O O . LEU A 1 322 ? -10.438 -1.820 -39.346 1.00 70.88 322 LEU A O 1
ATOM 2534 N N . ASP A 1 323 ? -10.953 -3.564 -38.021 1.00 68.62 323 ASP A N 1
ATOM 2535 C CA . ASP A 1 323 ? -11.434 -4.482 -39.061 1.00 68.62 323 ASP A CA 1
ATOM 2536 C C . ASP A 1 323 ? -12.834 -4.103 -39.580 1.00 68.62 323 ASP A C 1
ATOM 2538 O O . ASP A 1 323 ? -13.257 -4.534 -40.658 1.00 68.62 323 ASP A O 1
ATOM 2542 N N . SER A 1 324 ? -13.568 -3.273 -38.833 1.00 71.44 324 SER A N 1
ATOM 2543 C CA . SER A 1 324 ? -14.848 -2.711 -39.263 1.00 71.44 324 SER A CA 1
ATOM 2544 C C . SER A 1 324 ? -14.615 -1.695 -40.383 1.00 71.44 324 SER A C 1
ATOM 2546 O O . SER A 1 324 ? -14.251 -0.544 -40.152 1.00 71.44 324 SER A O 1
ATOM 2548 N N . GLY A 1 325 ? -14.835 -2.121 -41.627 1.00 67.69 325 GLY A N 1
ATOM 2549 C CA . GLY A 1 325 ? -14.729 -1.238 -42.786 1.00 67.69 325 GLY A CA 1
ATOM 2550 C C . GLY A 1 325 ? -15.838 -0.169 -42.832 1.00 67.69 325 GLY A C 1
ATOM 2551 O O . GLY A 1 325 ? -16.873 -0.312 -42.180 1.00 67.69 325 GLY A O 1
ATOM 2552 N N . PRO A 1 326 ? -15.694 0.871 -43.678 1.00 61.62 326 PRO A N 1
ATOM 2553 C CA . PRO A 1 326 ? -16.672 1.962 -43.825 1.00 61.62 326 PRO A CA 1
ATOM 2554 C C . PRO A 1 326 ? -18.126 1.531 -44.102 1.00 61.62 326 PRO A C 1
ATOM 2556 O O . PRO A 1 326 ? -19.052 2.305 -43.866 1.00 61.62 326 PRO A O 1
ATOM 2559 N N . HIS A 1 327 ? -18.344 0.290 -44.554 1.00 66.75 327 HIS A N 1
ATOM 2560 C CA . HIS A 1 327 ? -19.671 -0.311 -44.715 1.00 66.75 327 HIS A CA 1
ATOM 2561 C C . HIS A 1 327 ? -20.479 -0.415 -43.417 1.00 66.75 327 HIS A C 1
ATOM 2563 O O . HIS A 1 327 ? -21.703 -0.466 -43.480 1.00 66.75 327 HIS A O 1
ATOM 2569 N N . GLU A 1 328 ? -19.844 -0.427 -42.245 1.00 68.81 328 GLU A N 1
ATOM 2570 C CA . GLU A 1 328 ? -20.557 -0.474 -40.962 1.00 68.81 328 GLU A CA 1
ATOM 2571 C C . GLU A 1 328 ? -21.332 0.820 -40.647 1.00 68.81 328 GLU A C 1
ATOM 2573 O O . GLU A 1 328 ? -22.252 0.795 -39.835 1.00 68.81 328 GLU A O 1
ATOM 2578 N N . ILE A 1 329 ? -21.028 1.925 -41.340 1.00 67.12 329 ILE A N 1
ATOM 2579 C CA . ILE A 1 329 ? -21.682 3.240 -41.189 1.00 67.12 329 ILE A CA 1
ATOM 2580 C C . ILE A 1 329 ? -22.932 3.357 -42.089 1.00 67.12 329 ILE A C 1
ATOM 2582 O O . ILE A 1 329 ? -23.735 4.283 -41.964 1.00 67.12 329 ILE A O 1
ATOM 2586 N N . ILE A 1 330 ? -23.122 2.414 -43.013 1.00 74.81 330 ILE A N 1
ATOM 2587 C CA . ILE A 1 330 ? -24.228 2.425 -43.967 1.00 74.81 330 ILE A CA 1
ATOM 2588 C C . ILE A 1 330 ? -25.467 1.826 -43.286 1.00 74.81 330 ILE A C 1
ATOM 2590 O O . ILE A 1 330 ? -25.523 0.627 -43.024 1.00 74.81 330 ILE A O 1
ATOM 2594 N N . ASN A 1 331 ? -26.463 2.669 -42.997 1.00 73.12 331 ASN A N 1
ATOM 2595 C CA . ASN A 1 331 ? -27.724 2.251 -42.365 1.00 73.12 331 ASN A CA 1
ATOM 2596 C C . ASN A 1 331 ? -28.619 1.415 -43.292 1.00 73.12 331 ASN A C 1
ATOM 2598 O O . ASN A 1 331 ? -29.477 0.677 -42.815 1.00 73.12 331 ASN A O 1
ATOM 2602 N N . ASP A 1 332 ? -28.439 1.555 -44.605 1.00 80.88 332 ASP A N 1
ATOM 2603 C CA . ASP A 1 332 ? -29.189 0.801 -45.603 1.00 80.88 332 ASP A CA 1
ATOM 2604 C C . ASP A 1 332 ? -28.609 -0.625 -45.750 1.00 80.88 332 ASP A C 1
ATOM 2606 O O . ASP A 1 332 ? -27.429 -0.765 -46.102 1.00 80.88 332 ASP A O 1
ATOM 2610 N N . PRO A 1 333 ? -29.397 -1.686 -45.480 1.00 77.75 333 PRO A N 1
ATOM 2611 C CA . PRO A 1 333 ? -28.918 -3.069 -45.506 1.00 77.75 333 PRO A CA 1
ATOM 2612 C C . PRO A 1 333 ? -28.405 -3.519 -46.879 1.00 77.75 333 PRO A C 1
ATOM 2614 O O . PRO A 1 333 ? -27.426 -4.268 -46.950 1.00 77.75 333 PRO A O 1
ATOM 2617 N N . ASP A 1 334 ? -29.029 -3.045 -47.958 1.00 75.81 334 ASP A N 1
ATOM 2618 C CA . ASP A 1 334 ? -28.719 -3.459 -49.325 1.00 75.81 334 ASP A CA 1
ATOM 2619 C C . ASP A 1 334 ? -27.446 -2.759 -49.816 1.00 75.81 334 ASP A C 1
ATOM 2621 O O . ASP A 1 334 ? -26.543 -3.396 -50.367 1.00 75.81 334 ASP A O 1
ATOM 2625 N N . ILE A 1 335 ? -27.296 -1.462 -49.523 1.00 73.00 335 ILE A N 1
ATOM 2626 C CA . ILE A 1 335 ? -26.071 -0.708 -49.837 1.00 73.00 335 ILE A CA 1
ATOM 2627 C C . ILE A 1 335 ? -24.889 -1.231 -49.006 1.00 73.00 335 ILE A C 1
ATOM 2629 O O . ILE A 1 335 ? -23.776 -1.364 -49.525 1.00 73.00 335 ILE A O 1
ATOM 2633 N N . LYS A 1 336 ? -25.117 -1.599 -47.739 1.00 77.62 336 LYS A N 1
ATOM 2634 C CA . LYS A 1 336 ? -24.103 -2.224 -46.878 1.00 77.62 336 LYS A CA 1
ATOM 2635 C C . LYS A 1 336 ? -23.618 -3.560 -47.448 1.00 77.62 336 LYS A C 1
ATOM 2637 O O . LYS A 1 336 ? -22.409 -3.809 -47.476 1.00 77.62 336 LYS A O 1
ATOM 2642 N N . ALA A 1 337 ? -24.531 -4.396 -47.947 1.00 75.69 337 ALA A N 1
ATOM 2643 C CA . ALA A 1 337 ? -24.204 -5.674 -48.577 1.00 75.69 337 ALA A CA 1
ATOM 2644 C C . ALA A 1 337 ? -23.391 -5.497 -49.872 1.00 75.69 337 ALA A C 1
ATOM 2646 O O . ALA A 1 337 ? -22.387 -6.188 -50.068 1.00 75.69 337 ALA A O 1
ATOM 2647 N N . ILE A 1 338 ? -23.757 -4.525 -50.715 1.00 75.19 338 ILE A N 1
ATOM 2648 C CA . ILE A 1 338 ? -23.018 -4.202 -51.945 1.00 75.19 338 ILE A CA 1
ATOM 2649 C C . ILE A 1 338 ? -21.608 -3.711 -51.614 1.00 75.19 338 ILE A C 1
ATOM 2651 O O . ILE A 1 338 ? -20.639 -4.169 -52.217 1.00 75.19 338 ILE A O 1
ATOM 2655 N N . TRP A 1 339 ? -21.458 -2.814 -50.637 1.00 69.25 339 TRP A N 1
ATOM 2656 C CA . TRP A 1 339 ? -20.153 -2.259 -50.273 1.00 69.25 339 TRP A CA 1
ATOM 2657 C C . TRP A 1 339 ? -19.214 -3.332 -49.706 1.00 69.25 339 TRP A C 1
ATOM 2659 O O . TRP A 1 339 ? -18.049 -3.418 -50.102 1.00 69.25 339 TRP A O 1
ATOM 2669 N N . LYS A 1 340 ? -19.741 -4.220 -48.851 1.00 72.44 340 LYS A N 1
ATOM 2670 C CA . LYS A 1 340 ? -19.004 -5.377 -48.325 1.00 72.44 340 LYS A CA 1
ATOM 2671 C C . LYS A 1 340 ? -18.570 -6.335 -49.443 1.00 72.44 340 LYS A C 1
ATOM 2673 O O . LYS A 1 340 ? -17.430 -6.793 -49.439 1.00 72.44 340 LYS A O 1
ATOM 2678 N N . GLY A 1 341 ? -19.443 -6.588 -50.422 1.00 68.12 341 GLY A N 1
ATOM 2679 C CA . GLY A 1 341 ? -19.157 -7.448 -51.577 1.00 68.12 341 GLY A CA 1
ATOM 2680 C C . GLY A 1 341 ? -18.196 -6.844 -52.610 1.00 68.12 341 GLY A C 1
ATOM 2681 O O . GLY A 1 341 ? -17.400 -7.571 -53.196 1.00 68.12 341 GLY A O 1
ATOM 2682 N N . THR A 1 342 ? -18.223 -5.522 -52.809 1.00 60.28 342 THR A N 1
ATOM 2683 C CA . THR A 1 342 ? -17.453 -4.832 -53.864 1.00 60.28 342 THR A CA 1
ATOM 2684 C C . THR A 1 342 ? -16.013 -4.522 -53.436 1.00 60.28 342 THR A C 1
ATOM 2686 O O . THR A 1 342 ? -15.098 -4.611 -54.251 1.00 60.28 342 THR A O 1
ATOM 2689 N N . TYR A 1 343 ? -15.781 -4.205 -52.156 1.00 56.22 343 TYR A N 1
ATOM 2690 C CA . TYR A 1 343 ? -14.458 -3.800 -51.654 1.00 56.22 343 TYR A CA 1
ATOM 2691 C C . TYR A 1 343 ? -13.746 -4.867 -50.807 1.00 56.22 343 TYR A C 1
ATOM 2693 O O . TYR A 1 343 ? -12.521 -4.825 -50.697 1.00 56.22 343 TYR A O 1
ATOM 2701 N N . GLY A 1 344 ? -14.459 -5.871 -50.278 1.00 51.25 344 GLY A N 1
ATOM 2702 C CA . GLY A 1 344 ? -13.845 -6.990 -49.547 1.00 51.25 344 GLY A CA 1
ATOM 2703 C C . GLY A 1 344 ? -12.940 -7.880 -50.414 1.00 51.25 344 GLY A C 1
ATOM 2704 O O . GLY A 1 344 ? -11.961 -8.427 -49.918 1.00 51.25 344 GLY A O 1
ATOM 2705 N N . GLY A 1 345 ? -13.212 -7.973 -51.722 1.00 46.50 345 GLY A N 1
ATOM 2706 C CA . GLY A 1 345 ? -12.359 -8.685 -52.686 1.00 46.50 345 GLY A CA 1
ATOM 2707 C C . GLY A 1 345 ? -11.192 -7.854 -53.240 1.00 46.50 345 GLY A C 1
ATOM 2708 O O . GLY A 1 345 ? -10.167 -8.411 -53.625 1.00 46.50 345 GLY A O 1
ATOM 2709 N N . ALA A 1 346 ? -11.309 -6.522 -53.256 1.00 45.81 346 ALA A N 1
ATOM 2710 C CA . ALA A 1 346 ? -10.309 -5.635 -53.859 1.00 45.81 346 ALA A CA 1
ATOM 2711 C C . ALA A 1 346 ? -9.096 -5.369 -52.945 1.00 45.81 346 ALA A C 1
ATOM 2713 O O . ALA A 1 346 ? -7.988 -5.168 -53.438 1.00 45.81 346 ALA A O 1
ATOM 2714 N N . ILE A 1 347 ? -9.267 -5.429 -51.619 1.00 48.09 347 ILE A N 1
ATOM 2715 C CA . ILE A 1 347 ? -8.162 -5.230 -50.662 1.00 48.09 347 ILE A CA 1
ATOM 2716 C C . ILE A 1 347 ? -7.224 -6.454 -50.628 1.00 48.09 347 ILE A C 1
ATOM 2718 O O . ILE A 1 347 ? -6.011 -6.292 -50.496 1.00 48.09 347 ILE A O 1
ATOM 2722 N N . GLY A 1 348 ? -7.741 -7.663 -50.883 1.00 39.09 348 GLY A N 1
ATOM 2723 C CA . GLY A 1 348 ? -6.911 -8.860 -51.084 1.00 39.09 348 GLY A CA 1
ATOM 2724 C C . GLY A 1 348 ? -6.008 -8.776 -52.324 1.00 39.09 348 GLY A C 1
ATOM 2725 O O . GLY A 1 348 ? -4.894 -9.290 -52.311 1.00 39.09 348 GLY A O 1
ATOM 2726 N N . ALA A 1 349 ? -6.439 -8.065 -53.372 1.00 38.34 349 ALA A N 1
ATOM 2727 C CA . ALA A 1 349 ? -5.638 -7.856 -54.579 1.00 38.34 349 ALA A CA 1
ATOM 2728 C C . ALA A 1 349 ? -4.589 -6.735 -54.426 1.00 38.34 349 ALA A C 1
ATOM 2730 O O . ALA A 1 349 ? -3.542 -6.787 -55.070 1.00 38.34 349 ALA A O 1
ATOM 2731 N N . PHE A 1 350 ? -4.823 -5.748 -53.553 1.00 37.62 350 PHE A N 1
ATOM 2732 C CA . PHE A 1 350 ? -3.880 -4.642 -53.342 1.00 37.62 350 PHE A CA 1
ATOM 2733 C C . PHE A 1 350 ? -2.673 -5.041 -52.469 1.00 37.62 350 PHE A C 1
ATOM 2735 O O . PHE A 1 350 ? -1.571 -4.543 -52.682 1.00 37.62 350 PHE A O 1
ATOM 2742 N N . LEU A 1 351 ? -2.837 -6.004 -51.550 1.00 37.09 351 LEU A N 1
ATOM 2743 C CA . LEU A 1 351 ? -1.732 -6.555 -50.744 1.00 37.09 351 LEU A CA 1
ATOM 2744 C C . LEU A 1 351 ? -0.802 -7.502 -51.529 1.00 37.09 351 LEU A C 1
ATOM 2746 O O . LEU A 1 351 ? 0.383 -7.594 -51.211 1.00 37.09 351 LEU A O 1
ATOM 2750 N N . ILE A 1 352 ? -1.293 -8.141 -52.597 1.00 42.16 352 ILE A N 1
ATOM 2751 C CA . ILE A 1 352 ? -0.473 -8.997 -53.478 1.00 42.16 352 ILE A CA 1
ATOM 2752 C C . ILE A 1 352 ? 0.382 -8.160 -54.452 1.00 42.16 352 ILE A C 1
ATOM 2754 O O . ILE A 1 352 ? 1.422 -8.621 -54.914 1.00 42.16 352 ILE A O 1
ATOM 2758 N N . LEU A 1 353 ? 0.008 -6.905 -54.728 1.00 38.78 353 LEU A N 1
ATOM 2759 C CA . LEU A 1 353 ? 0.775 -6.013 -55.612 1.00 38.78 353 LEU A CA 1
ATOM 2760 C C . LEU A 1 353 ? 1.853 -5.178 -54.899 1.00 38.78 353 LEU A C 1
ATOM 2762 O O . LEU A 1 353 ? 2.662 -4.553 -55.575 1.00 38.78 353 LEU A O 1
ATOM 2766 N N . LEU A 1 354 ? 1.904 -5.187 -53.562 1.00 38.25 354 LEU A N 1
ATOM 2767 C CA . LEU A 1 354 ? 2.942 -4.499 -52.775 1.00 38.25 354 LEU A CA 1
ATOM 2768 C C . LEU A 1 354 ? 4.040 -5.440 -52.238 1.00 38.25 354 LEU A C 1
ATOM 2770 O O . LEU A 1 354 ? 4.913 -4.995 -51.497 1.00 38.25 354 LEU A O 1
ATOM 2774 N N . THR A 1 355 ? 4.018 -6.727 -52.607 1.00 38.47 355 THR A N 1
ATOM 2775 C CA . THR A 1 355 ? 5.000 -7.747 -52.178 1.00 38.47 355 THR A CA 1
ATOM 2776 C C . THR A 1 355 ? 5.754 -8.434 -53.331 1.00 38.47 355 THR A C 1
ATOM 2778 O O . THR A 1 355 ? 6.250 -9.545 -53.155 1.00 38.47 355 THR A O 1
ATOM 2781 N N . ASN A 1 356 ? 5.912 -7.764 -54.481 1.00 34.88 356 ASN A N 1
ATOM 2782 C CA . ASN A 1 356 ? 6.862 -8.157 -55.539 1.00 34.88 356 ASN A CA 1
ATOM 2783 C C . ASN A 1 356 ? 7.876 -7.053 -55.836 1.00 34.88 356 ASN A C 1
ATOM 2785 O O . ASN A 1 356 ? 7.433 -5.897 -56.022 1.00 34.88 356 ASN A O 1
#

Radius of gyration: 27.31 Å; Cα contacts (8 Å, |Δi|>4): 264; chains: 1; bounding box: 63×38×94 Å

Solvent-accessible surface area (backbone atoms only — not comparable to full-atom values): 19600 Å² total; per-residue (Å²): 137,84,84,80,77,79,78,77,76,79,63,63,67,62,55,51,51,56,52,52,51,50,52,50,42,53,53,39,46,55,55,25,53,53,40,42,54,55,32,49,57,49,43,74,35,48,76,66,58,45,86,45,69,67,52,42,50,51,52,35,51,47,28,45,44,26,42,57,46,42,47,55,34,33,50,53,38,18,76,77,39,62,84,46,34,66,44,34,51,52,50,43,32,49,49,50,58,54,69,73,45,91,78,74,48,61,50,59,26,51,43,46,37,45,44,38,64,26,56,58,56,62,71,67,67,58,74,62,47,78,72,39,69,71,51,31,52,55,47,50,55,50,44,52,52,48,42,50,52,52,51,53,51,47,35,46,50,56,53,56,70,70,44,50,70,52,49,50,61,76,41,37,68,69,50,47,55,54,52,50,49,50,42,45,52,30,49,51,52,29,50,53,49,53,52,62,68,48,67,84,46,102,67,80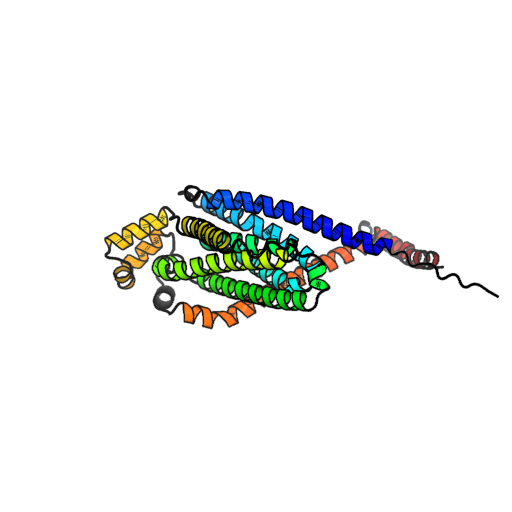,85,80,46,72,68,59,50,52,52,47,46,53,51,54,38,50,44,51,52,52,33,53,65,49,67,42,60,42,53,51,53,31,53,52,50,36,55,77,58,71,30,67,75,49,33,78,75,29,70,71,52,42,51,52,41,18,51,47,66,69,39,84,77,63,95,41,76,66,51,52,50,54,51,52,47,68,66,71,52,58,65,68,57,51,48,61,70,41,38,67,59,41,53,55,51,47,48,53,45,42,52,52,52,51,50,54,50,53,52,49,51,50,52,50,48,54,57,68,70,51,53,81,43,78,75,46,86,49,71,67,63,23,51,50,46,49,63,65,49,64,61,51,56,64,56,55,61,63,67,74,75,118